Protein AF-0000000079469258 (afdb_homodimer)

Solvent-accessible surface area (backbone atoms only — not comparable to full-atom values): 18568 Å² total; per-residue (Å²): 133,82,74,76,64,80,68,75,64,73,57,51,76,69,53,45,62,54,54,43,52,50,37,38,48,51,36,44,49,40,50,51,54,53,52,55,75,52,48,56,90,91,55,48,66,67,55,50,51,51,48,50,44,31,65,46,71,52,65,55,46,32,65,70,56,46,13,64,73,70,71,45,50,69,69,55,38,51,52,52,49,51,54,36,38,74,73,46,32,30,44,79,38,73,28,79,89,47,70,84,42,50,26,35,32,74,32,72,57,23,50,49,54,52,49,50,37,51,58,74,40,38,68,59,56,50,51,48,56,73,75,42,54,63,64,62,34,55,65,48,36,64,61,43,49,51,51,32,52,53,41,54,43,70,62,42,88,82,54,68,88,65,69,86,107,134,81,74,77,66,80,69,76,65,74,59,52,77,70,53,44,62,54,53,42,51,51,38,39,47,51,34,45,48,40,50,50,54,54,51,54,74,51,47,59,91,91,54,48,67,67,57,51,51,50,50,52,45,32,64,45,72,52,66,54,46,33,66,69,56,46,13,62,73,70,71,45,50,71,69,56,38,49,52,51,48,52,53,35,37,75,73,45,31,30,45,79,39,72,28,79,89,46,70,83,43,50,26,37,34,71,33,73,57,24,52,50,53,53,50,49,36,51,59,74,41,39,68,59,55,50,51,49,55,73,74,42,55,64,63,61,34,54,68,48,37,62,61,42,48,52,52,32,53,53,41,53,44,69,62,41,87,81,56,69,87,65,69,87,108

Secondary structure (DSSP, 8-state):
---------------HHHHHHHHHHHHHHHHHHHHHTTPPTT--HHHHHHHHHHHHH-S-B-HHHHHHHTT--HHHHHHHHHHHHHTTSEEEEE-STTTT-EEEEE-HHHHHHHHHHHHHTHHHHHHHHHHS-HHHHHHHHHHHHHHHHHHHHHHSTT--GGG--/---------------HHHHHHHHHHHHHHHHHHHHHTTPPTT--HHHHHHHHHHHHH-S-B-HHHHHHHTT--HHHHHHHHHHHHHTTSEEEEE-STTTT-EEEEE-HHHHHHHHHHHHHTHHHHHHHHHHS-HHHHHHHHHHHHHHHHHHHHHHSTT--GGG--

Sequence (330 aa):
MSTPTLRNAPAVQAHPFVEVFSEIGAIEHYLRMAVTKHLPPGMTHAHFELLQWFMRHGDGQTPAELARILLMTKGAITNILQKMSQMGWIAVLADTADGRKKRVKITRAGIEVSNGVMRDMKTKTEALRDGFTDEEFRAATPFLKALRVFLSEISEPGAPANAFRMSTPTLRNAPAVQAHPFVEVFSEIGAIEHYLRMAVTKHLPPGMTHAHFELLQWFMRHGDGQTPAELARILLMTKGAITNILQKMSQMGWIAVLADTADGRKKRVKITRAGIEVSNGVMRDMKTKTEALRDGFTDEEFRAATPFLKALRVFLSEISEPGAPANAFR

Nearest PDB structures (foldseek):
  3voe-assembly1_A  TM=7.787E-01  e=7.280E-07  Escherichia coli K-12
  7kua-assembly1_A-2  TM=7.752E-01  e=1.492E-06  Pseudomonas putida
  5e1z-assembly1_B  TM=7.649E-01  e=2.011E-06  Dehalococcoides mccartyi BTF08
  6pcp-assembly2_C  TM=7.697E-01  e=4.645E-06  Bordetella pertussis
  7kfq-assembly1_A  TM=7.514E-01  e=1.362E-05  Variovorax paradoxus

pLDDT: mean 85.42, std 19.31, range [24.81, 98.5]

Structure (mmCIF, N/CA/C/O backbone):
data_AF-0000000079469258-model_v1
#
loop_
_entity.id
_entity.type
_entity.pdbx_description
1 polymer 'MarR family transcriptional regulator'
#
loop_
_atom_site.group_PDB
_atom_site.id
_atom_site.type_symbol
_atom_site.label_atom_id
_atom_site.label_alt_id
_atom_site.label_comp_id
_atom_site.label_asym_id
_atom_site.label_entity_id
_atom_site.label_seq_id
_atom_site.pdbx_PDB_ins_code
_atom_site.Cartn_x
_atom_site.Cartn_y
_atom_site.Cartn_z
_atom_site.occupancy
_atom_site.B_iso_or_equiv
_atom_site.auth_seq_id
_atom_site.auth_comp_id
_atom_site.auth_asym_id
_atom_site.auth_atom_id
_atom_site.pdbx_PDB_model_num
ATOM 1 N N . MET A 1 1 ? -18.75 43.125 14.461 1 31.55 1 MET A N 1
ATOM 2 C CA . MET A 1 1 ? -17.5 42.406 14.648 1 31.55 1 MET A CA 1
ATOM 3 C C . MET A 1 1 ? -17.297 41.344 13.57 1 31.55 1 MET A C 1
ATOM 5 O O . MET A 1 1 ? -18.172 40.531 13.32 1 31.55 1 MET A O 1
ATOM 9 N N . SER A 1 2 ? -16.484 41.562 12.477 1 34.5 2 SER A N 1
ATOM 10 C CA . SER A 1 2 ? -16.188 40.812 11.258 1 34.5 2 SER A CA 1
ATOM 11 C C . SER A 1 2 ? -15.68 39.438 11.578 1 34.5 2 SER A C 1
ATOM 13 O O . SER A 1 2 ? -14.797 39.25 12.422 1 34.5 2 SER A O 1
ATOM 15 N N . THR A 1 3 ? -16.484 38.438 11.555 1 36.25 3 THR A N 1
ATOM 16 C CA . THR A 1 3 ? -16.141 37.031 11.742 1 36.25 3 THR A CA 1
ATOM 17 C C . THR A 1 3 ? -14.875 36.688 10.961 1 36.25 3 THR A C 1
ATOM 19 O O . THR A 1 3 ? -14.82 36.844 9.742 1 36.25 3 THR A O 1
ATOM 22 N N . PRO A 1 4 ? -13.656 36.844 11.602 1 36.78 4 PRO A N 1
ATOM 23 C CA . PRO A 1 4 ? -12.445 36.531 10.836 1 36.78 4 PRO A CA 1
ATOM 24 C C . PRO A 1 4 ? -12.617 35.344 9.914 1 36.78 4 PRO A C 1
ATOM 26 O O . PRO A 1 4 ? -13.234 34.344 10.297 1 36.78 4 PRO A O 1
ATOM 29 N N . THR A 1 5 ? -12.883 35.562 8.719 1 36.66 5 THR A N 1
ATOM 30 C CA . THR A 1 5 ? -12.836 34.594 7.633 1 36.66 5 THR A CA 1
ATOM 31 C C . THR A 1 5 ? -11.695 33.625 7.832 1 36.66 5 THR A C 1
ATOM 33 O O . THR A 1 5 ? -10.547 34.031 8.031 1 36.66 5 THR A O 1
ATOM 36 N N . LEU A 1 6 ? -11.969 32.594 8.586 1 38.53 6 LEU A N 1
ATOM 37 C CA . LEU A 1 6 ? -10.992 31.5 8.609 1 38.53 6 LEU A CA 1
ATOM 38 C C . LEU A 1 6 ? -10.133 31.516 7.355 1 38.53 6 LEU A C 1
ATOM 40 O O . LEU A 1 6 ? -10.617 31.25 6.258 1 38.53 6 LEU A O 1
ATOM 44 N N . ARG A 1 7 ? -9.297 32.531 7.211 1 36.34 7 ARG A N 1
ATOM 45 C CA . ARG A 1 7 ? -8.289 32.688 6.164 1 36.34 7 ARG A CA 1
ATOM 46 C C . ARG A 1 7 ? -7.812 31.328 5.668 1 36.34 7 ARG A C 1
ATOM 48 O O . ARG A 1 7 ? -7.453 30.453 6.469 1 36.34 7 ARG A O 1
ATOM 55 N N . ASN A 1 8 ? -8.211 30.859 4.449 1 38.53 8 ASN A N 1
ATOM 56 C CA . ASN A 1 8 ? -7.781 29.781 3.561 1 38.53 8 ASN A CA 1
ATOM 57 C C . ASN A 1 8 ? -6.281 29.531 3.668 1 38.53 8 ASN A C 1
ATOM 59 O O . ASN A 1 8 ? -5.473 30.375 3.262 1 38.53 8 ASN A O 1
ATOM 63 N N . ALA A 1 9 ? -5.777 29.266 4.836 1 41.41 9 ALA A N 1
ATOM 64 C CA . ALA A 1 9 ? -4.355 28.922 4.809 1 41.41 9 ALA A CA 1
ATOM 65 C C . ALA A 1 9 ? -3.943 28.406 3.432 1 41.41 9 ALA A C 1
ATOM 67 O O . ALA A 1 9 ? -4.66 27.609 2.818 1 41.41 9 ALA A O 1
ATOM 68 N N . PRO A 1 10 ? -3.145 29.078 2.738 1 42.25 10 PRO A N 1
ATOM 69 C CA . PRO A 1 10 ? -2.713 28.625 1.415 1 42.25 10 PRO A CA 1
ATOM 70 C C . PRO A 1 10 ? -2.49 27.109 1.353 1 42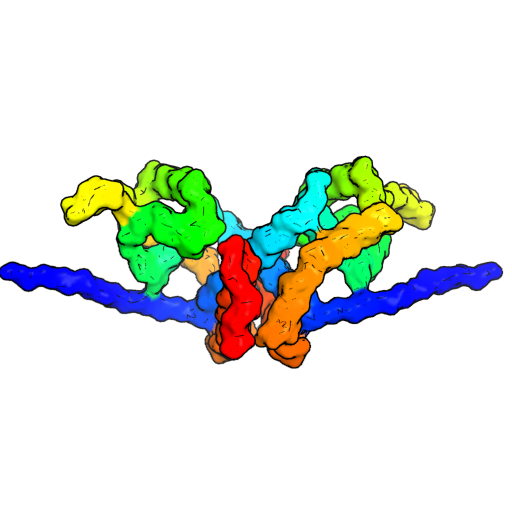.25 10 PRO A C 1
ATOM 72 O O . PRO A 1 10 ? -1.95 26.516 2.293 1 42.25 10 PRO A O 1
ATOM 75 N N . ALA A 1 11 ? -3.402 26.438 0.825 1 45.03 11 ALA A N 1
ATOM 76 C CA . ALA A 1 11 ? -3.219 25.016 0.572 1 45.03 11 ALA A CA 1
ATOM 77 C C . ALA A 1 11 ? -1.761 24.703 0.248 1 45.03 11 ALA A C 1
ATOM 79 O O . ALA A 1 11 ? -1.176 25.297 -0.658 1 45.03 11 ALA A O 1
ATOM 80 N N . VAL A 1 12 ? -0.91 24.641 1.216 1 50.41 12 VAL A N 1
ATOM 81 C CA . VAL A 1 12 ? 0.449 24.188 0.937 1 50.41 12 VAL A CA 1
ATOM 82 C C . VAL A 1 12 ? 0.45 23.281 -0.291 1 50.41 12 VAL A C 1
ATOM 84 O O . VAL A 1 12 ? -0.261 22.281 -0.326 1 50.41 12 VAL A O 1
ATOM 87 N N . GLN A 1 13 ? 0.553 23.922 -1.485 1 57.84 13 GLN A N 1
ATOM 88 C CA . GLN A 1 13 ? 0.639 23.188 -2.738 1 57.84 13 GLN A CA 1
ATOM 89 C C . GLN A 1 13 ? 1.434 21.891 -2.562 1 57.84 13 GLN A C 1
ATOM 91 O O . GLN A 1 13 ? 2.615 21.922 -2.211 1 57.84 13 GLN A O 1
ATOM 96 N N . ALA A 1 14 ? 0.75 20.797 -2.469 1 68.12 14 ALA A N 1
ATOM 97 C CA . ALA A 1 14 ? 1.431 19.516 -2.334 1 68.12 14 ALA A CA 1
ATOM 98 C C . ALA A 1 14 ? 2.371 19.266 -3.51 1 68.12 14 ALA A C 1
ATOM 100 O O . ALA A 1 14 ? 2.055 19.609 -4.648 1 68.12 14 ALA A O 1
ATOM 101 N N . HIS A 1 15 ? 3.561 19.031 -3.279 1 86 15 HIS A N 1
ATOM 102 C CA . HIS A 1 15 ? 4.473 18.562 -4.316 1 86 15 HIS A CA 1
ATOM 103 C C . HIS A 1 15 ? 3.857 17.422 -5.125 1 86 15 HIS A C 1
ATOM 105 O O . HIS A 1 15 ? 3.129 16.594 -4.578 1 86 15 HIS A O 1
ATOM 111 N N . PRO A 1 16 ? 3.986 17.469 -6.387 1 91.94 16 PRO A N 1
ATOM 112 C CA . PRO A 1 16 ? 3.383 16.453 -7.258 1 91.94 16 PRO A CA 1
ATOM 113 C C . PRO A 1 16 ? 3.67 15.031 -6.789 1 91.94 16 PRO A C 1
ATOM 115 O O . PRO A 1 16 ? 2.818 14.148 -6.926 1 91.94 16 PRO A O 1
ATOM 118 N N . PHE A 1 17 ? 4.816 14.82 -6.266 1 93.62 17 PHE A N 1
ATOM 119 C CA . PHE A 1 17 ? 5.129 13.469 -5.832 1 93.62 17 PHE A CA 1
ATOM 120 C C . PHE A 1 17 ? 4.281 13.078 -4.629 1 93.62 17 PHE A C 1
ATOM 122 O O . PHE A 1 17 ? 3.967 11.898 -4.441 1 93.62 17 PHE A O 1
ATOM 129 N N . VAL A 1 18 ? 3.865 14.031 -3.873 1 90.5 18 VAL A N 1
ATOM 130 C CA . VAL A 1 18 ? 3.031 13.758 -2.705 1 90.5 18 VAL A CA 1
ATOM 131 C C . VAL A 1 18 ? 1.65 13.289 -3.156 1 90.5 18 VAL A C 1
ATOM 133 O O . VAL A 1 18 ? 1.086 12.359 -2.578 1 90.5 18 VAL A O 1
ATOM 136 N N . GLU A 1 19 ? 1.164 13.906 -4.145 1 91.81 19 GLU A N 1
ATOM 137 C CA . GLU A 1 19 ? -0.132 13.516 -4.688 1 91.81 19 GLU A CA 1
ATOM 138 C C . GLU A 1 19 ? -0.086 12.094 -5.246 1 91.81 19 GLU A C 1
ATOM 140 O O . GLU A 1 19 ? -0.997 11.297 -5.008 1 91.81 19 GLU A O 1
ATOM 145 N N . VAL A 1 20 ? 0.938 11.781 -5.949 1 96 20 VAL A N 1
ATOM 146 C CA . VAL A 1 20 ? 1.098 10.453 -6.543 1 96 20 VAL A CA 1
ATOM 147 C C . VAL A 1 20 ? 1.199 9.406 -5.438 1 96 20 VAL A C 1
ATOM 149 O O . VAL A 1 20 ? 0.535 8.367 -5.496 1 96 20 VAL A O 1
ATOM 152 N N . PHE A 1 21 ? 1.962 9.711 -4.41 1 94.81 21 PHE A N 1
ATOM 153 C CA . PHE A 1 21 ? 2.117 8.758 -3.318 1 94.81 21 PHE A CA 1
ATOM 154 C C . PHE A 1 21 ? 0.803 8.578 -2.566 1 94.81 21 PHE A C 1
ATOM 156 O O . PHE A 1 21 ? 0.471 7.473 -2.141 1 94.81 21 PHE A O 1
ATOM 163 N N . SER A 1 22 ? 0.056 9.672 -2.465 1 92 22 SER A N 1
ATOM 164 C CA . SER A 1 22 ? -1.248 9.578 -1.816 1 92 22 SER A CA 1
ATOM 165 C C . SER A 1 22 ? -2.203 8.695 -2.615 1 92 22 SER A C 1
ATOM 167 O O . SER A 1 22 ? -2.906 7.863 -2.045 1 92 22 SER A O 1
ATOM 169 N N . GLU A 1 23 ? -2.211 8.875 -3.908 1 95.56 23 GLU A N 1
ATOM 170 C CA . GLU A 1 23 ? -3.055 8.039 -4.758 1 95.56 23 GLU A CA 1
ATOM 171 C C . GLU A 1 23 ? -2.637 6.574 -4.68 1 95.56 23 GLU A C 1
ATOM 173 O O . GLU A 1 23 ? -3.484 5.684 -4.586 1 95.56 23 GLU A O 1
ATOM 178 N N . ILE A 1 24 ? -1.365 6.328 -4.66 1 97.5 24 ILE A N 1
ATOM 179 C CA . ILE A 1 24 ? -0.843 4.965 -4.598 1 97.5 24 ILE A CA 1
ATOM 180 C C . ILE A 1 24 ? -1.257 4.316 -3.279 1 97.5 24 ILE A C 1
ATOM 182 O O . ILE A 1 24 ? -1.691 3.162 -3.26 1 97.5 24 ILE A O 1
ATOM 186 N N . GLY A 1 25 ? -1.146 5.043 -2.258 1 95.75 25 GLY A N 1
ATOM 187 C CA . GLY A 1 25 ? -1.582 4.539 -0.964 1 95.75 25 GLY A CA 1
ATOM 188 C C . GLY A 1 25 ? -3.053 4.164 -0.936 1 95.75 25 GLY A C 1
ATOM 189 O O . GLY A 1 25 ? -3.414 3.094 -0.446 1 95.75 25 GLY A O 1
ATOM 190 N N . ALA A 1 26 ? -3.859 5 -1.464 1 94.25 26 ALA A N 1
ATOM 191 C CA . ALA A 1 26 ? -5.301 4.754 -1.479 1 94.25 26 ALA A CA 1
ATOM 192 C C . ALA A 1 26 ? -5.645 3.572 -2.385 1 94.25 26 ALA A C 1
ATOM 194 O O . ALA A 1 26 ? -6.477 2.734 -2.033 1 94.25 26 ALA A O 1
ATOM 195 N N . ILE A 1 27 ? -5.023 3.514 -3.52 1 97 27 ILE A N 1
ATOM 196 C CA . ILE A 1 27 ? -5.258 2.416 -4.453 1 97 27 ILE A CA 1
ATOM 197 C C . ILE A 1 27 ? -4.887 1.09 -3.793 1 97 27 ILE A C 1
ATOM 199 O O . ILE A 1 27 ? -5.645 0.122 -3.859 1 97 27 ILE A O 1
ATOM 203 N N . GLU A 1 28 ? -3.736 1.086 -3.193 1 95.69 28 GLU A N 1
ATOM 204 C CA . GLU A 1 28 ? -3.291 -0.133 -2.525 1 95.69 28 GLU A CA 1
ATOM 205 C C . GLU A 1 28 ? -4.27 -0.551 -1.431 1 95.69 28 GLU A C 1
ATOM 207 O O . GLU A 1 28 ? -4.59 -1.734 -1.296 1 95.69 28 GLU A O 1
ATOM 212 N N . HIS A 1 29 ? -4.797 0.383 -0.747 1 93.06 29 HIS A N 1
ATOM 213 C CA . HIS A 1 29 ? -5.777 0.111 0.297 1 93.06 29 HIS A CA 1
ATOM 214 C C . HIS A 1 29 ? -7.027 -0.544 -0.281 1 93.06 29 HIS A C 1
ATOM 216 O O . HIS A 1 29 ? -7.449 -1.605 0.185 1 93.06 29 HIS A O 1
ATOM 222 N N . TYR A 1 30 ? -7.59 0.033 -1.286 1 93.5 30 TYR A N 1
ATOM 223 C CA . TYR A 1 30 ? -8.828 -0.474 -1.869 1 93.5 30 TYR A CA 1
ATOM 224 C C . TYR A 1 30 ? -8.602 -1.835 -2.518 1 93.5 30 TYR A C 1
ATOM 226 O O . TYR A 1 30 ? -9.469 -2.715 -2.439 1 93.5 30 TYR A O 1
ATOM 234 N N . LEU A 1 31 ? -7.449 -1.99 -3.131 1 93.5 31 LEU A N 1
ATOM 235 C CA . LEU A 1 31 ? -7.105 -3.273 -3.732 1 93.5 31 LEU A CA 1
ATOM 236 C C . LEU A 1 31 ? -7.02 -4.367 -2.674 1 93.5 31 LEU A C 1
ATOM 238 O O . LEU A 1 31 ? -7.602 -5.441 -2.836 1 93.5 31 LEU A O 1
ATOM 242 N N . ARG A 1 32 ? -6.336 -4.113 -1.649 1 91.94 32 ARG A N 1
ATOM 243 C CA . ARG A 1 32 ? -6.188 -5.07 -0.561 1 91.94 32 ARG A CA 1
ATOM 244 C C . ARG A 1 32 ? -7.539 -5.422 0.051 1 91.94 32 ARG A C 1
ATOM 246 O O . ARG A 1 32 ? -7.828 -6.594 0.305 1 91.94 32 ARG A O 1
ATOM 253 N N . MET A 1 33 ? -8.344 -4.406 0.234 1 90.62 33 MET A N 1
ATOM 254 C CA . MET A 1 33 ? -9.68 -4.629 0.79 1 90.62 33 MET A CA 1
ATOM 255 C C . MET A 1 33 ? -10.516 -5.504 -0.136 1 90.62 33 MET A C 1
ATOM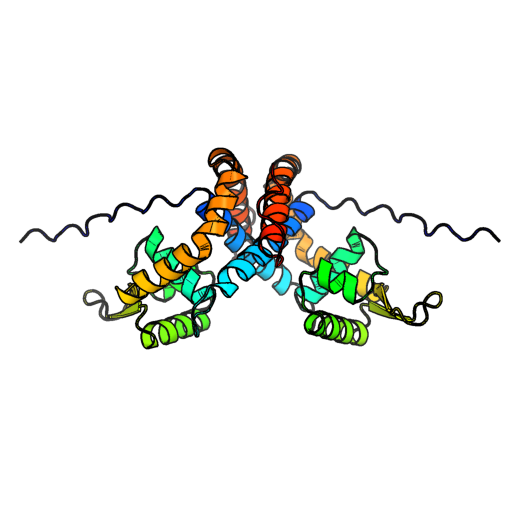 257 O O . MET A 1 33 ? -11.203 -6.418 0.322 1 90.62 33 MET A O 1
ATOM 261 N N . ALA A 1 34 ? -10.453 -5.195 -1.394 1 90.62 34 ALA A N 1
ATOM 262 C CA . ALA A 1 34 ? -11.227 -5.957 -2.373 1 90.62 34 ALA A CA 1
ATOM 263 C C . ALA A 1 34 ? -10.789 -7.418 -2.4 1 90.62 34 ALA A C 1
ATOM 265 O O . ALA A 1 34 ? -11.633 -8.32 -2.428 1 90.62 34 ALA A O 1
ATOM 266 N N . VAL A 1 35 ? -9.5 -7.676 -2.344 1 92.94 35 VAL A N 1
ATOM 267 C CA . VAL A 1 35 ? -8.969 -9.031 -2.41 1 92.94 35 VAL A CA 1
ATOM 268 C C . VAL A 1 35 ? -9.312 -9.781 -1.126 1 92.94 35 VAL A C 1
ATOM 270 O O . VAL A 1 35 ? -9.758 -10.93 -1.17 1 92.94 35 VAL A O 1
ATOM 273 N N . THR A 1 36 ? -9.141 -9.188 -0.021 1 93.25 36 THR A N 1
ATOM 274 C CA . THR A 1 36 ? -9.32 -9.82 1.281 1 93.25 36 THR A CA 1
ATOM 275 C C . THR A 1 36 ? -10.742 -10.344 1.441 1 93.25 36 THR A C 1
ATOM 277 O O . THR A 1 36 ? -10.953 -11.406 2.029 1 93.25 36 THR A O 1
ATOM 280 N N . LYS A 1 37 ? -11.695 -9.648 0.854 1 91.81 37 LYS A N 1
ATOM 281 C CA . LYS A 1 37 ? -13.102 -10.023 0.959 1 91.81 37 LYS A CA 1
ATOM 282 C C . LYS A 1 37 ? -13.375 -11.344 0.253 1 91.81 37 LYS A C 1
ATOM 284 O O . LYS A 1 37 ? -14.398 -11.992 0.5 1 91.81 37 LYS A O 1
ATOM 289 N N . HIS A 1 38 ? -12.461 -11.773 -0.575 1 94.62 38 HIS A N 1
ATOM 290 C CA . HIS A 1 38 ? -12.719 -12.961 -1.381 1 94.62 38 HIS A CA 1
ATOM 291 C C . HIS A 1 38 ? -11.773 -14.094 -0.998 1 94.62 38 HIS A C 1
ATOM 293 O O . HIS A 1 38 ? -11.805 -15.164 -1.617 1 94.62 38 HIS A O 1
ATOM 299 N N . LEU A 1 39 ? -10.961 -13.875 0.004 1 96.56 39 LEU A N 1
ATOM 300 C CA . LEU A 1 39 ? -10.031 -14.914 0.434 1 96.56 39 LEU A CA 1
ATOM 301 C C . LEU A 1 39 ? -10.75 -15.977 1.256 1 96.56 39 LEU A C 1
ATOM 303 O O . LEU A 1 39 ? -11.625 -15.656 2.068 1 96.56 39 LEU A O 1
ATOM 307 N N . PRO A 1 40 ? -10.484 -17.203 1.024 1 95.94 40 PRO A N 1
ATOM 308 C CA . PRO A 1 40 ? -11.07 -18.25 1.876 1 95.94 40 PRO A CA 1
ATOM 309 C C . PRO A 1 40 ? -10.578 -18.172 3.32 1 95.94 40 PRO A C 1
ATOM 311 O O . PRO A 1 40 ? -9.562 -17.531 3.598 1 95.94 40 PRO A O 1
ATOM 314 N N . PRO A 1 41 ? -11.305 -18.812 4.195 1 94 41 PRO A N 1
ATOM 315 C CA . PRO A 1 41 ? -10.898 -18.797 5.602 1 94 41 PRO A CA 1
ATOM 316 C C . PRO A 1 41 ? -9.461 -19.266 5.809 1 94 41 PRO A C 1
ATOM 318 O O . PRO A 1 41 ? -9.047 -20.266 5.215 1 94 41 PRO A O 1
ATOM 321 N N . GLY A 1 42 ? -8.766 -18.469 6.555 1 94.19 42 GLY A N 1
ATOM 322 C CA . GLY A 1 42 ? -7.41 -18.844 6.914 1 94.19 42 GLY A CA 1
ATOM 323 C C . GLY A 1 42 ? -6.363 -18.297 5.965 1 94.19 42 GLY A C 1
ATOM 324 O O . GLY A 1 42 ? -5.172 -18.281 6.285 1 94.19 42 GLY A O 1
ATOM 325 N N . MET A 1 43 ? -6.773 -17.891 4.824 1 97.38 43 MET A N 1
ATOM 326 C CA . MET A 1 43 ? -5.824 -17.328 3.863 1 97.38 43 MET A CA 1
ATOM 327 C C . MET A 1 43 ? -5.66 -15.828 4.07 1 97.38 43 MET A C 1
ATOM 329 O O . MET A 1 43 ? -6.648 -15.102 4.191 1 97.38 43 MET A O 1
ATOM 333 N N . THR A 1 44 ? -4.426 -15.398 4.137 1 95.06 44 THR A N 1
ATOM 334 C CA . THR A 1 44 ? -4.133 -13.977 4.234 1 95.06 44 THR A CA 1
ATOM 335 C C . THR A 1 44 ? -3.787 -13.398 2.863 1 95.06 44 THR A C 1
ATOM 337 O O . THR A 1 44 ? -3.613 -14.141 1.897 1 95.06 44 THR A O 1
ATOM 340 N N . HIS A 1 45 ? -3.734 -12.078 2.857 1 93.75 45 HIS A N 1
ATOM 341 C CA . HIS A 1 45 ? -3.346 -11.398 1.628 1 93.75 45 HIS A CA 1
ATOM 342 C C . HIS A 1 45 ? -1.952 -11.82 1.179 1 93.75 45 HIS A C 1
ATOM 344 O O . HIS A 1 45 ? -1.718 -12.031 -0.014 1 93.75 45 HIS A O 1
ATOM 350 N N . ALA A 1 46 ? -1.047 -12.016 2.113 1 93.69 46 ALA A N 1
ATOM 351 C CA . ALA A 1 46 ? 0.322 -12.414 1.794 1 93.69 46 ALA A CA 1
ATOM 352 C C . ALA A 1 46 ? 0.359 -13.812 1.192 1 93.69 46 ALA A C 1
ATOM 354 O O . ALA A 1 46 ? 1.145 -14.086 0.282 1 93.69 46 ALA A O 1
ATOM 355 N N . HIS A 1 47 ? -0.464 -14.68 1.737 1 96.62 47 HIS A N 1
ATOM 356 C CA . HIS A 1 47 ? -0.571 -16.016 1.165 1 96.62 47 HIS A CA 1
ATOM 357 C C . HIS A 1 47 ? -0.973 -15.953 -0.305 1 96.62 47 HIS A C 1
ATOM 359 O O . HIS A 1 47 ? -0.336 -16.578 -1.153 1 96.62 47 HIS A O 1
ATOM 365 N N . PHE A 1 48 ? -2.016 -15.203 -0.52 1 96.38 48 PHE A N 1
ATOM 366 C CA . PHE A 1 48 ? -2.537 -15.062 -1.875 1 96.38 48 PHE A CA 1
ATOM 367 C C . PHE A 1 48 ? -1.494 -14.438 -2.795 1 96.38 48 PHE A C 1
ATOM 369 O O . PHE A 1 48 ? -1.313 -14.883 -3.93 1 96.38 48 PHE A O 1
ATOM 376 N N . GLU A 1 49 ? -0.798 -13.43 -2.336 1 93.88 49 GLU A N 1
ATOM 377 C CA . GLU A 1 49 ? 0.236 -12.766 -3.119 1 93.88 49 GLU A CA 1
ATOM 378 C C . GLU A 1 49 ? 1.339 -13.734 -3.523 1 93.88 49 GLU A C 1
ATOM 380 O O . GLU A 1 49 ? 1.838 -13.688 -4.648 1 93.88 49 GLU A O 1
ATOM 385 N N . LEU A 1 50 ? 1.731 -14.531 -2.646 1 96 50 LEU A N 1
ATOM 386 C CA . LEU A 1 50 ? 2.775 -15.5 -2.957 1 96 50 LEU A CA 1
ATOM 387 C C . LEU A 1 50 ? 2.305 -16.484 -4.02 1 96 50 LEU A C 1
ATOM 389 O O . LEU A 1 50 ? 3.039 -16.797 -4.965 1 96 50 LEU A O 1
ATOM 393 N N . LEU A 1 51 ? 1.112 -17.016 -3.873 1 96.69 51 LEU A N 1
ATOM 394 C CA . LEU A 1 51 ? 0.564 -17.922 -4.867 1 96.69 51 LEU A CA 1
ATOM 395 C C . LEU A 1 51 ? 0.485 -17.266 -6.234 1 96.69 51 LEU A C 1
ATOM 397 O O . LEU A 1 51 ? 0.843 -17.859 -7.25 1 96.69 51 LEU A O 1
ATOM 401 N N . GLN A 1 52 ? 0.052 -16.031 -6.188 1 93.56 52 GLN A N 1
ATOM 402 C CA . GLN A 1 52 ? -0.04 -15.297 -7.445 1 93.56 52 GLN A CA 1
ATOM 403 C C . GLN A 1 52 ? 1.338 -15.102 -8.07 1 93.56 52 GLN A C 1
ATOM 405 O O . GLN A 1 52 ? 1.481 -15.148 -9.297 1 93.56 52 GLN A O 1
ATOM 410 N N . TRP A 1 53 ? 2.266 -14.852 -7.258 1 93.12 53 TRP A N 1
ATOM 411 C CA . TRP A 1 53 ? 3.629 -14.711 -7.758 1 93.12 53 TRP A CA 1
ATOM 412 C C . TRP A 1 53 ? 4.102 -15.992 -8.43 1 93.12 53 TRP A C 1
ATOM 414 O O . TRP A 1 53 ? 4.648 -15.961 -9.539 1 93.12 53 TRP A O 1
ATOM 424 N N . PHE A 1 54 ? 3.852 -17.109 -7.852 1 95.56 54 PHE A N 1
ATOM 425 C CA . PHE A 1 54 ? 4.219 -18.391 -8.438 1 95.56 54 PHE A CA 1
ATOM 426 C C . PHE A 1 54 ? 3.52 -18.594 -9.773 1 95.56 54 PHE A C 1
ATOM 428 O O . PHE A 1 54 ? 4.129 -19.078 -10.734 1 95.56 54 PHE A O 1
ATOM 435 N N . MET A 1 55 ? 2.299 -18.234 -9.789 1 92.44 55 MET A N 1
ATOM 436 C CA . MET A 1 55 ? 1.502 -18.406 -11 1 92.44 55 MET A CA 1
ATOM 437 C C . MET A 1 55 ? 2.057 -17.578 -12.148 1 92.44 55 MET A C 1
ATOM 439 O O . MET A 1 55 ? 2 -18 -13.305 1 92.44 55 MET A O 1
ATOM 443 N N . ARG A 1 56 ? 2.619 -16.516 -11.82 1 88.88 56 ARG A N 1
ATOM 444 C CA . ARG A 1 56 ? 3.078 -15.586 -12.836 1 88.88 56 ARG A CA 1
ATOM 445 C C . ARG A 1 56 ? 4.531 -15.852 -13.211 1 88.88 56 ARG A C 1
ATOM 447 O O . ARG A 1 56 ? 4.922 -15.695 -14.367 1 88.88 56 ARG A O 1
ATOM 454 N N . HIS A 1 57 ? 5.352 -16.219 -12.234 1 91.25 57 HIS A N 1
ATOM 455 C CA . HIS A 1 57 ? 6.793 -16.203 -12.461 1 91.25 57 HIS A CA 1
ATOM 456 C C . HIS A 1 57 ? 7.383 -17.609 -12.32 1 91.25 57 HIS A C 1
ATOM 458 O O . HIS A 1 57 ? 8.578 -17.812 -12.562 1 91.25 57 HIS A O 1
ATOM 464 N N . GLY A 1 58 ? 6.586 -18.484 -11.969 1 93.62 58 GLY A N 1
ATOM 465 C CA . GLY A 1 58 ? 7.098 -19.812 -11.68 1 93.62 58 GLY A CA 1
ATOM 466 C C . GLY A 1 58 ? 7.535 -19.984 -10.242 1 93.62 58 GLY A C 1
ATOM 467 O O . GLY A 1 58 ? 7.691 -19 -9.516 1 93.62 58 GLY A O 1
ATOM 468 N N . ASP A 1 59 ? 7.648 -21.281 -9.82 1 95.38 59 ASP A N 1
ATOM 469 C CA . ASP A 1 59 ? 7.984 -21.625 -8.438 1 95.38 59 ASP A CA 1
ATOM 470 C C . ASP A 1 59 ? 9.406 -22.156 -8.336 1 95.38 59 ASP A C 1
ATOM 472 O O . ASP A 1 59 ? 10.211 -22 -9.258 1 95.38 59 ASP A O 1
ATOM 476 N N . GLY A 1 60 ? 9.781 -22.547 -7.133 1 94.5 60 GLY A N 1
ATOM 477 C CA . GLY A 1 60 ? 11.07 -23.172 -6.945 1 94.5 60 GLY A CA 1
ATOM 478 C C . GLY A 1 60 ? 12.094 -22.266 -6.277 1 94.5 60 GLY A C 1
ATOM 479 O O . GLY A 1 60 ? 13.266 -22.625 -6.176 1 94.5 60 GLY A O 1
ATOM 480 N N . GLN A 1 61 ? 11.727 -21.188 -5.824 1 95.06 61 GLN A N 1
ATOM 481 C CA . GLN A 1 61 ? 12.617 -20.266 -5.121 1 95.06 61 GLN A CA 1
ATOM 482 C C . GLN A 1 61 ? 12.875 -20.734 -3.691 1 95.06 61 GLN A C 1
ATOM 484 O O . GLN A 1 61 ? 12.07 -21.469 -3.119 1 95.06 61 GLN A O 1
ATOM 489 N N . THR A 1 62 ? 13.992 -20.328 -3.215 1 94.5 62 THR A N 1
ATOM 490 C CA . THR A 1 62 ? 14.289 -20.578 -1.808 1 94.5 62 THR A CA 1
ATOM 491 C C . THR A 1 62 ? 13.516 -19.609 -0.916 1 94.5 62 THR A C 1
ATOM 493 O O . THR A 1 62 ? 13.062 -18.562 -1.375 1 94.5 62 THR A O 1
ATOM 496 N N . PRO A 1 63 ? 13.344 -20.031 0.368 1 94.88 63 PRO A N 1
ATOM 497 C CA . PRO A 1 63 ? 12.711 -19.094 1.299 1 94.88 63 PRO A CA 1
ATOM 498 C C . PRO A 1 63 ? 13.406 -17.734 1.334 1 94.88 63 PRO A C 1
ATOM 500 O O . PRO A 1 63 ? 12.742 -16.703 1.389 1 94.88 63 PRO A O 1
ATOM 503 N N . ALA A 1 64 ? 14.688 -17.719 1.205 1 93.56 64 ALA A N 1
ATOM 504 C CA . ALA A 1 64 ? 15.445 -16.469 1.214 1 93.56 64 ALA A CA 1
ATOM 505 C C . ALA A 1 64 ? 15.133 -15.625 -0.016 1 93.56 64 ALA A C 1
ATOM 507 O O . ALA A 1 64 ? 14.969 -14.406 0.087 1 93.56 64 ALA A O 1
ATOM 508 N N . GLU A 1 65 ? 15.055 -16.203 -1.146 1 94.44 65 GLU A N 1
ATOM 509 C CA . GLU A 1 65 ? 14.695 -15.508 -2.375 1 94.44 65 GLU A CA 1
ATOM 510 C C . GLU A 1 65 ? 13.273 -14.953 -2.301 1 94.44 65 GLU A C 1
ATOM 512 O O . GLU A 1 65 ? 13.016 -13.82 -2.715 1 94.44 65 GLU A O 1
ATOM 517 N N . LEU A 1 66 ? 12.398 -15.727 -1.735 1 95.62 66 LEU A N 1
ATOM 518 C CA . LEU A 1 66 ? 11.008 -15.305 -1.617 1 95.62 66 LEU A CA 1
ATOM 519 C C . LEU A 1 66 ? 10.867 -14.133 -0.649 1 95.62 66 LEU A C 1
ATOM 521 O O . LEU A 1 66 ? 10.047 -13.242 -0.862 1 95.62 66 LEU A O 1
ATOM 525 N N . ALA A 1 67 ? 11.633 -14.172 0.389 1 94.44 67 ALA A N 1
ATOM 526 C CA . ALA A 1 67 ? 11.633 -13.055 1.334 1 94.44 67 ALA A CA 1
ATOM 527 C C . ALA A 1 67 ? 12 -11.742 0.639 1 94.44 67 ALA A C 1
ATOM 529 O O . ALA A 1 67 ? 11.359 -10.719 0.86 1 94.44 67 ALA A O 1
ATOM 530 N N . ARG A 1 68 ? 12.977 -11.789 -0.28 1 90.75 68 ARG A N 1
ATOM 531 C CA . ARG A 1 68 ? 13.406 -10.617 -1.039 1 90.75 68 ARG A CA 1
ATOM 532 C C . ARG A 1 68 ? 12.328 -10.18 -2.021 1 90.75 68 ARG A C 1
ATOM 534 O O . ARG A 1 68 ? 12.023 -8.992 -2.131 1 90.75 68 ARG A O 1
ATOM 541 N N . ILE A 1 69 ? 11.688 -11.141 -2.615 1 88.56 69 ILE A N 1
ATOM 542 C CA . ILE A 1 69 ? 10.688 -10.883 -3.643 1 88.56 69 ILE A CA 1
ATOM 543 C C . ILE A 1 69 ? 9.445 -10.258 -3.008 1 88.56 69 ILE A C 1
ATOM 545 O O . ILE A 1 69 ? 8.875 -9.305 -3.551 1 88.56 69 ILE A O 1
ATOM 549 N N . LEU A 1 70 ? 9.039 -10.734 -1.882 1 90.19 70 LEU A N 1
ATOM 550 C CA . LEU A 1 70 ? 7.812 -10.281 -1.235 1 90.19 70 LEU A CA 1
ATOM 551 C C . LEU A 1 70 ? 8.102 -9.141 -0.269 1 90.19 70 LEU A C 1
ATOM 553 O O . LEU A 1 70 ? 7.191 -8.656 0.41 1 90.19 70 LEU A O 1
ATOM 557 N N . LEU A 1 71 ? 9.359 -8.75 -0.184 1 87.94 71 LEU A N 1
ATOM 558 C CA . LEU A 1 71 ? 9.789 -7.645 0.669 1 87.94 71 LEU A CA 1
ATOM 559 C C . LEU A 1 71 ? 9.422 -7.914 2.127 1 87.94 71 LEU A C 1
ATOM 561 O O . LEU A 1 71 ? 8.828 -7.059 2.789 1 87.94 71 LEU A O 1
ATOM 565 N N . MET A 1 72 ? 9.812 -9.109 2.553 1 92.44 72 MET A N 1
ATOM 566 C CA . MET A 1 72 ? 9.516 -9.547 3.912 1 92.44 72 MET A CA 1
ATOM 567 C C . MET A 1 72 ? 10.789 -9.977 4.637 1 92.44 72 MET A C 1
ATOM 569 O O . MET A 1 72 ? 11.805 -10.266 4.004 1 92.44 72 MET A O 1
ATOM 573 N N . THR A 1 73 ? 10.711 -9.992 5.953 1 91.25 73 THR A N 1
ATOM 574 C CA . THR A 1 73 ? 11.805 -10.5 6.766 1 91.25 73 THR A CA 1
ATOM 575 C C . THR A 1 73 ? 11.867 -12.023 6.695 1 91.25 73 THR A C 1
ATOM 577 O O . THR A 1 73 ? 10.898 -12.672 6.301 1 91.25 73 THR A O 1
ATOM 580 N N . LYS A 1 74 ? 13.008 -12.562 7.121 1 92.5 74 LYS A N 1
ATOM 581 C CA . LYS A 1 74 ? 13.195 -14.008 7.16 1 92.5 74 LYS A CA 1
ATOM 582 C C . LYS A 1 74 ? 12.156 -14.672 8.062 1 92.5 74 LYS A C 1
ATOM 584 O O . LYS A 1 74 ? 11.609 -15.719 7.723 1 92.5 74 LYS A O 1
ATOM 589 N N . GLY A 1 75 ? 11.922 -14.055 9.18 1 94.5 75 GLY A N 1
ATOM 590 C CA . GLY A 1 75 ? 10.938 -14.594 10.102 1 94.5 75 GLY A CA 1
ATOM 591 C C . GLY A 1 75 ? 9.531 -14.602 9.531 1 94.5 75 GLY A C 1
ATOM 592 O O . GLY A 1 75 ? 8.797 -15.578 9.695 1 94.5 75 GLY A O 1
ATOM 593 N N . ALA A 1 76 ? 9.148 -13.523 8.844 1 94.19 76 ALA A N 1
ATOM 594 C CA . ALA A 1 76 ? 7.812 -13.398 8.266 1 94.19 76 ALA A CA 1
ATOM 595 C C . ALA A 1 76 ? 7.594 -14.43 7.16 1 94.19 76 ALA A C 1
ATOM 597 O O . ALA A 1 76 ? 6.535 -15.062 7.09 1 94.19 76 ALA A O 1
ATOM 598 N N . ILE A 1 77 ? 8.586 -14.609 6.344 1 95.62 77 ILE A N 1
ATOM 599 C CA . ILE A 1 77 ? 8.453 -15.555 5.242 1 95.62 77 ILE A CA 1
ATOM 600 C C . ILE A 1 77 ? 8.375 -16.984 5.793 1 95.62 77 ILE A C 1
ATOM 602 O O . ILE A 1 77 ? 7.613 -17.812 5.285 1 95.62 77 ILE A O 1
ATOM 606 N N . THR A 1 78 ? 9.156 -17.25 6.762 1 95.5 78 THR A N 1
ATOM 607 C CA . THR A 1 78 ? 9.117 -18.562 7.391 1 95.5 78 THR A CA 1
ATOM 608 C C . THR A 1 78 ? 7.715 -18.875 7.914 1 95.5 78 THR A C 1
ATOM 610 O O . THR A 1 78 ? 7.176 -19.953 7.664 1 95.5 78 THR A O 1
ATOM 613 N N . ASN A 1 79 ? 7.152 -17.906 8.594 1 96.62 79 ASN A N 1
ATOM 614 C CA . ASN A 1 79 ? 5.805 -18.078 9.117 1 96.62 79 ASN A CA 1
ATOM 615 C C . ASN A 1 79 ? 4.785 -18.281 8.008 1 96.62 79 ASN A C 1
ATOM 617 O O . ASN A 1 79 ? 3.918 -19.156 8.109 1 96.62 79 ASN A O 1
ATOM 621 N N . ILE A 1 80 ? 4.855 -17.516 6.977 1 96.56 80 ILE A N 1
ATOM 622 C CA . ILE A 1 80 ? 3.957 -17.594 5.832 1 96.56 80 ILE A CA 1
ATOM 623 C C . ILE A 1 80 ? 4.078 -18.969 5.172 1 96.56 80 ILE A C 1
ATOM 625 O O . ILE A 1 80 ? 3.07 -19.609 4.875 1 96.56 80 ILE A O 1
ATOM 629 N N . LEU A 1 81 ? 5.32 -19.406 5.039 1 97.31 81 LEU A N 1
ATOM 630 C CA . LEU A 1 81 ? 5.562 -20.672 4.367 1 97.31 81 LEU A CA 1
ATOM 631 C C . LEU A 1 81 ? 5.086 -21.844 5.223 1 97.31 81 LEU A C 1
ATOM 633 O O . LEU A 1 81 ? 4.539 -22.812 4.703 1 97.31 81 LEU A O 1
ATOM 637 N N . GLN A 1 82 ? 5.324 -21.766 6.469 1 97.25 82 GLN A N 1
ATOM 638 C CA . GLN A 1 82 ? 4.859 -22.797 7.383 1 97.25 82 GLN A CA 1
ATOM 639 C C . GLN A 1 82 ? 3.342 -22.938 7.332 1 97.25 82 GLN A C 1
ATOM 641 O O . GLN A 1 82 ? 2.816 -24.047 7.199 1 97.25 82 GLN A O 1
ATOM 646 N N . LYS A 1 83 ? 2.664 -21.859 7.375 1 97.81 83 LYS A N 1
ATOM 647 C CA . LYS A 1 83 ? 1.204 -21.875 7.344 1 97.81 83 LYS A CA 1
ATOM 648 C C . LYS A 1 83 ? 0.687 -22.375 6 1 97.81 83 LYS A C 1
ATOM 650 O O . LYS A 1 83 ? -0.234 -23.203 5.953 1 97.81 83 LYS A O 1
ATOM 655 N N . MET A 1 84 ? 1.28 -21.938 4.969 1 98.25 84 MET A N 1
ATOM 656 C CA . MET A 1 84 ? 0.842 -22.344 3.635 1 98.25 84 MET A CA 1
ATOM 657 C C . MET A 1 84 ? 1.098 -23.828 3.406 1 98.25 84 MET A C 1
ATOM 659 O O . MET A 1 84 ? 0.312 -24.5 2.736 1 98.25 84 MET A O 1
ATOM 663 N N . SER A 1 85 ? 2.232 -24.266 3.928 1 97.81 85 SER A N 1
ATOM 664 C CA . SER A 1 85 ? 2.533 -25.703 3.834 1 97.81 85 SER A CA 1
ATOM 665 C C . SER A 1 85 ? 1.521 -26.531 4.617 1 97.81 85 SER A C 1
ATOM 667 O O . SER A 1 85 ? 1.04 -27.547 4.125 1 97.81 85 SER A O 1
ATOM 669 N N . GLN A 1 86 ? 1.194 -26.109 5.766 1 97.56 86 GLN A N 1
ATOM 670 C CA . GLN A 1 86 ? 0.206 -26.781 6.602 1 97.56 86 GLN A CA 1
ATOM 671 C C . GLN A 1 86 ? -1.156 -26.828 5.914 1 97.56 86 GLN A C 1
ATOM 673 O O . GLN A 1 86 ? -1.886 -27.812 6.035 1 97.56 86 GLN A O 1
ATOM 678 N N . MET A 1 87 ? -1.502 -25.844 5.121 1 97.31 87 MET A N 1
ATOM 679 C CA . MET A 1 87 ? -2.785 -25.75 4.43 1 97.31 87 MET A CA 1
ATOM 680 C C . MET A 1 87 ? -2.75 -26.516 3.109 1 97.31 87 MET A C 1
ATOM 682 O O . MET A 1 87 ? -3.77 -26.625 2.428 1 97.31 87 MET A O 1
ATOM 686 N N . GLY A 1 88 ? -1.514 -26.953 2.734 1 97.88 88 GLY A N 1
ATOM 687 C CA . GLY A 1 88 ? -1.35 -27.766 1.541 1 97.88 88 GLY A CA 1
ATOM 688 C C . GLY A 1 88 ? -1.235 -26.953 0.269 1 97.88 88 GLY A C 1
ATOM 689 O O . GLY A 1 88 ? -1.354 -27.484 -0.834 1 97.88 88 GLY A O 1
ATOM 690 N N . TRP A 1 89 ? -1.031 -25.594 0.369 1 98.5 89 TRP A N 1
ATOM 691 C CA . TRP A 1 89 ? -1.008 -24.719 -0.798 1 98.5 89 TRP A CA 1
ATOM 692 C C . TRP A 1 89 ? 0.371 -24.719 -1.45 1 98.5 89 TRP A C 1
ATOM 694 O O . TRP A 1 89 ? 0.513 -24.344 -2.615 1 98.5 89 TRP A O 1
ATOM 704 N N . ILE A 1 90 ? 1.384 -25.062 -0.639 1 98.31 90 ILE A N 1
ATOM 705 C CA . ILE A 1 90 ? 2.748 -25.156 -1.146 1 98.31 90 ILE A CA 1
ATOM 706 C C . ILE A 1 90 ? 3.443 -26.375 -0.547 1 98.31 90 ILE A C 1
ATOM 708 O O . ILE A 1 90 ? 2.949 -26.969 0.413 1 98.31 90 ILE A O 1
ATOM 712 N N . ALA A 1 91 ? 4.543 -26.781 -1.169 1 97.56 91 ALA A N 1
ATOM 713 C CA . ALA A 1 91 ? 5.461 -27.797 -0.643 1 97.56 91 ALA A CA 1
ATOM 714 C C . ALA A 1 91 ? 6.879 -27.234 -0.538 1 97.56 91 ALA A C 1
ATOM 716 O O . ALA A 1 91 ? 7.336 -26.516 -1.424 1 97.56 91 ALA A O 1
ATOM 717 N N . VAL A 1 92 ? 7.48 -27.547 0.566 1 93.94 92 VAL A N 1
ATOM 718 C CA . VAL A 1 92 ? 8.883 -27.188 0.752 1 93.94 92 VAL A CA 1
ATOM 719 C C . VAL A 1 92 ? 9.758 -28.422 0.591 1 93.94 92 VAL A C 1
ATOM 721 O O . VAL A 1 92 ? 9.648 -29.375 1.369 1 93.94 92 VAL A O 1
ATOM 724 N N . LEU A 1 93 ? 10.555 -28.375 -0.407 1 90.25 93 LEU A N 1
ATOM 725 C CA . LEU A 1 93 ? 11.32 -29.562 -0.752 1 90.25 93 LEU A CA 1
ATOM 726 C C . LEU A 1 93 ? 12.812 -29.344 -0.538 1 90.25 93 LEU A C 1
ATOM 728 O O . LEU A 1 93 ? 13.32 -28.234 -0.778 1 90.25 93 LEU A O 1
ATOM 732 N N . ALA A 1 94 ? 13.5 -30.375 0.098 1 82.19 94 ALA A N 1
ATOM 733 C CA . ALA A 1 94 ? 14.953 -30.312 0.241 1 82.19 94 ALA A CA 1
ATOM 734 C C . ALA A 1 94 ? 15.633 -30.359 -1.121 1 82.19 94 ALA A C 1
ATOM 736 O O . ALA A 1 94 ? 15.164 -31.031 -2.041 1 82.19 94 ALA A O 1
ATOM 737 N N . ASP A 1 95 ? 16.484 -29.375 -1.416 1 66.62 95 ASP A N 1
ATOM 738 C CA . ASP A 1 95 ? 17.219 -29.359 -2.68 1 66.62 95 ASP A CA 1
ATOM 739 C C . ASP A 1 95 ? 18.219 -30.516 -2.748 1 66.62 95 ASP A C 1
ATOM 741 O O . ASP A 1 95 ? 19.094 -30.641 -1.886 1 66.62 95 ASP A O 1
ATOM 745 N N . THR A 1 96 ? 17.922 -31.5 -3.488 1 61.22 96 THR A N 1
ATOM 746 C CA . THR A 1 96 ? 18.781 -32.688 -3.641 1 61.22 96 THR A CA 1
ATOM 747 C C . THR A 1 96 ? 20.203 -32.25 -4.047 1 61.22 96 THR A C 1
ATOM 749 O O . THR A 1 96 ? 21.172 -32.938 -3.701 1 61.22 96 THR A O 1
ATOM 752 N N . ALA A 1 97 ? 20.266 -31.359 -4.941 1 59.5 97 ALA A N 1
ATOM 753 C CA . ALA A 1 97 ? 21.562 -30.969 -5.473 1 59.5 97 ALA A CA 1
ATOM 754 C C . ALA A 1 97 ? 22.375 -30.203 -4.434 1 59.5 97 ALA A C 1
ATOM 756 O O . ALA A 1 97 ? 23.609 -30.281 -4.414 1 59.5 97 ALA A O 1
ATOM 757 N N . ASP A 1 98 ? 21.703 -29.344 -3.762 1 59.06 98 ASP A N 1
ATOM 758 C CA . ASP A 1 98 ? 22.344 -28.656 -2.645 1 59.06 98 ASP A CA 1
ATOM 759 C C . ASP A 1 98 ? 21.609 -28.953 -1.333 1 59.06 98 ASP A C 1
ATOM 761 O O . ASP A 1 98 ? 20.656 -28.266 -0.972 1 59.06 98 ASP A O 1
ATOM 765 N N . GLY A 1 99 ? 21.844 -30.172 -0.88 1 57.66 99 GLY A N 1
ATOM 766 C CA . GLY A 1 99 ? 21.203 -30.734 0.302 1 57.66 99 GLY A CA 1
ATOM 767 C C . GLY A 1 99 ? 20.797 -29.672 1.313 1 57.66 99 GLY A C 1
ATOM 768 O O . GLY A 1 99 ? 19.859 -29.875 2.084 1 57.66 99 GLY A O 1
ATOM 769 N N . ARG A 1 100 ? 21.438 -28.547 1.217 1 64.56 100 ARG A N 1
ATOM 770 C CA . ARG A 1 100 ? 21.25 -27.562 2.275 1 64.56 100 ARG A CA 1
ATOM 771 C C . ARG A 1 100 ? 20.203 -26.531 1.881 1 64.56 100 ARG A C 1
ATOM 773 O O . ARG A 1 100 ? 19.672 -25.812 2.738 1 64.56 100 ARG A O 1
ATOM 780 N N . LYS A 1 101 ? 19.75 -26.5 0.553 1 79.81 101 LYS A N 1
ATOM 781 C CA . LYS A 1 101 ? 18.797 -25.438 0.229 1 79.81 101 LYS A CA 1
ATOM 782 C C . LYS A 1 101 ? 17.391 -25.984 0.091 1 79.81 101 LYS A C 1
ATOM 784 O O . LYS A 1 101 ? 17.188 -27.078 -0.448 1 79.81 101 LYS A O 1
ATOM 789 N N . LYS A 1 102 ? 16.438 -25.375 0.732 1 91.12 102 LYS A N 1
ATOM 790 C CA . LYS A 1 102 ? 15.023 -25.688 0.595 1 91.12 102 LYS A CA 1
ATOM 791 C C . LYS A 1 102 ? 14.383 -24.844 -0.511 1 91.12 102 LYS A C 1
ATOM 793 O O . LYS A 1 102 ? 14.711 -23.672 -0.683 1 91.12 102 LYS A O 1
ATOM 798 N N . ARG A 1 103 ? 13.641 -25.531 -1.343 1 94.88 103 ARG A N 1
ATOM 799 C CA . ARG A 1 103 ? 12.914 -24.828 -2.398 1 94.88 103 ARG A CA 1
ATOM 800 C C . ARG A 1 103 ? 11.406 -24.938 -2.186 1 94.88 103 ARG A C 1
ATOM 802 O O . ARG A 1 103 ? 10.906 -25.984 -1.756 1 94.88 103 ARG A O 1
ATOM 809 N N . VAL A 1 104 ? 10.719 -23.891 -2.607 1 97.31 104 VAL A N 1
ATOM 810 C CA . VAL A 1 104 ? 9.281 -23.812 -2.381 1 97.31 104 VAL A CA 1
ATOM 811 C C . VAL A 1 104 ? 8.531 -23.984 -3.703 1 97.31 104 VAL A C 1
ATOM 813 O O . VAL A 1 104 ? 8.828 -23.297 -4.684 1 97.31 104 VAL A O 1
ATOM 816 N N . LYS A 1 105 ? 7.602 -24.891 -3.691 1 97.56 105 LYS A N 1
ATOM 817 C CA . LYS A 1 105 ? 6.816 -25.156 -4.891 1 97.56 105 LYS A CA 1
ATOM 818 C C . LYS A 1 105 ? 5.32 -25.047 -4.605 1 97.56 105 LYS A C 1
ATOM 820 O O . LYS A 1 105 ? 4.852 -25.453 -3.547 1 97.56 105 LYS A O 1
ATOM 825 N N . ILE A 1 106 ? 4.617 -24.453 -5.574 1 98.06 106 ILE A N 1
ATOM 826 C CA . ILE A 1 106 ? 3.162 -24.391 -5.469 1 98.06 106 ILE A CA 1
ATOM 827 C C . ILE A 1 106 ? 2.57 -25.781 -5.738 1 98.06 106 ILE A C 1
ATOM 829 O O . ILE A 1 106 ? 3.061 -26.516 -6.602 1 98.06 106 ILE A O 1
ATOM 833 N N . THR A 1 107 ? 1.535 -26.188 -5.012 1 98.38 107 THR A N 1
ATOM 834 C CA . THR A 1 107 ? 0.854 -27.469 -5.211 1 98.38 107 THR A CA 1
ATOM 835 C C . THR A 1 107 ? -0.38 -27.281 -6.09 1 98.38 107 THR A C 1
ATOM 837 O O . THR A 1 107 ? -0.737 -26.156 -6.449 1 98.38 107 THR A O 1
ATOM 840 N N . ARG A 1 108 ? -0.991 -28.422 -6.453 1 98 108 ARG A N 1
ATOM 841 C CA . ARG A 1 108 ? -2.262 -28.375 -7.172 1 98 108 ARG A CA 1
ATOM 842 C C . ARG A 1 108 ? -3.326 -27.656 -6.352 1 98 108 ARG A C 1
ATOM 844 O O . ARG A 1 108 ? -4.109 -26.875 -6.895 1 98 108 ARG A O 1
ATOM 851 N N . ALA A 1 109 ? -3.328 -27.906 -5.082 1 98.12 109 ALA A N 1
ATOM 852 C CA . ALA A 1 109 ? -4.27 -27.25 -4.188 1 98.12 109 ALA A CA 1
ATOM 853 C C . ALA A 1 109 ? -4.02 -25.734 -4.156 1 98.12 109 ALA A C 1
ATOM 855 O O . ALA A 1 109 ? -4.965 -24.953 -4.102 1 98.12 109 ALA A O 1
ATOM 856 N N . GLY A 1 110 ? -2.727 -25.344 -4.148 1 98.19 110 GLY A N 1
ATOM 857 C CA . GLY A 1 110 ? -2.369 -23.938 -4.203 1 98.19 110 GLY A CA 1
ATOM 858 C C . GLY A 1 110 ? -2.854 -23.25 -5.465 1 98.19 110 GLY A C 1
ATOM 859 O O . GLY A 1 110 ? -3.361 -22.125 -5.41 1 98.19 110 GLY A O 1
ATOM 860 N N . ILE A 1 111 ? -2.744 -23.922 -6.543 1 97.38 111 ILE A N 1
ATOM 861 C CA . ILE A 1 111 ? -3.211 -23.406 -7.824 1 97.38 111 ILE A CA 1
ATOM 862 C C . ILE A 1 111 ? -4.73 -23.25 -7.801 1 97.38 111 ILE A C 1
ATOM 864 O O . ILE A 1 111 ? -5.266 -22.219 -8.203 1 97.38 111 ILE A O 1
ATOM 868 N N . GLU A 1 112 ? -5.398 -24.266 -7.297 1 97.56 112 GLU A N 1
ATOM 869 C CA . GLU A 1 112 ? -6.859 -24.281 -7.277 1 97.56 112 GLU A CA 1
ATOM 870 C C . GLU A 1 112 ? -7.418 -23.172 -6.406 1 97.56 112 GLU A C 1
ATOM 872 O O . GLU A 1 112 ? -8.359 -22.484 -6.801 1 97.56 112 GLU A O 1
ATOM 877 N N . VAL A 1 113 ? -6.848 -23 -5.266 1 97.5 113 VAL A N 1
ATOM 878 C CA . VAL A 1 113 ? -7.367 -21.969 -4.363 1 97.5 113 VAL A CA 1
ATOM 879 C C . VAL A 1 113 ? -7.098 -20.578 -4.945 1 97.5 113 VAL A C 1
ATOM 881 O O . VAL A 1 113 ? -7.934 -19.688 -4.84 1 97.5 113 VAL A O 1
ATOM 884 N N . SER A 1 114 ? -5.945 -20.375 -5.496 1 95.94 114 SER A N 1
ATOM 885 C CA . SER A 1 114 ? -5.625 -19.109 -6.137 1 95.94 114 SER A CA 1
ATOM 886 C C . SER A 1 114 ? -6.598 -18.797 -7.27 1 95.94 114 SER A C 1
ATOM 888 O O . SER A 1 114 ? -7.141 -17.688 -7.344 1 95.94 114 SER A O 1
ATOM 890 N N . ASN A 1 115 ? -6.848 -19.75 -8.102 1 95.31 115 ASN A N 1
ATOM 891 C CA . ASN A 1 115 ? -7.801 -19.594 -9.195 1 95.31 115 ASN A CA 1
ATOM 892 C C . ASN A 1 115 ? -9.211 -19.344 -8.68 1 95.31 115 ASN A C 1
ATOM 894 O O . ASN A 1 115 ? -9.977 -18.594 -9.297 1 95.31 115 ASN A O 1
ATOM 898 N N . GLY A 1 116 ? -9.539 -20.016 -7.613 1 96.19 116 GLY A N 1
ATOM 899 C CA . GLY A 1 116 ? -10.836 -19.797 -6.992 1 96.19 116 GLY A CA 1
ATOM 900 C C . GLY A 1 116 ? -11.055 -18.359 -6.562 1 96.19 116 GLY A C 1
ATOM 901 O O . GLY A 1 116 ? -12.109 -17.781 -6.82 1 96.19 116 GLY A O 1
ATOM 902 N N . VAL A 1 117 ? -10.07 -17.766 -5.988 1 95.5 117 VAL A N 1
ATOM 903 C CA . VAL A 1 117 ? -10.148 -16.375 -5.562 1 95.5 117 VAL A CA 1
ATOM 904 C C . VAL A 1 117 ? -10.312 -15.477 -6.781 1 95.5 117 VAL A C 1
ATOM 906 O O . VAL A 1 117 ? -11.148 -14.57 -6.785 1 95.5 117 VAL A O 1
ATOM 909 N N . MET A 1 118 ? -9.555 -15.727 -7.797 1 92.81 118 MET A N 1
ATOM 910 C CA . MET A 1 118 ? -9.617 -14.922 -9.016 1 92.81 118 MET A CA 1
ATOM 911 C C . MET A 1 118 ? -10.984 -15.055 -9.68 1 92.81 118 MET A C 1
ATOM 913 O O . MET A 1 118 ? -11.516 -14.078 -10.211 1 92.81 118 MET A O 1
ATOM 917 N N . ARG A 1 119 ? -11.523 -16.203 -9.664 1 94.44 119 ARG A N 1
ATOM 918 C CA . ARG A 1 119 ? -12.852 -16.438 -10.219 1 94.44 119 ARG A CA 1
ATOM 919 C C . ARG A 1 119 ? -13.906 -15.664 -9.438 1 94.44 119 ARG A C 1
ATOM 921 O O . ARG A 1 119 ? -14.82 -15.078 -10.023 1 94.44 119 ARG A O 1
ATOM 928 N N . ASP A 1 120 ? -13.758 -15.695 -8.164 1 93.81 120 ASP A N 1
ATOM 929 C CA . ASP A 1 120 ? -14.695 -14.969 -7.312 1 93.81 120 ASP A CA 1
ATOM 930 C C . ASP A 1 120 ? -14.633 -13.469 -7.57 1 93.81 120 ASP A C 1
ATOM 932 O O . ASP A 1 120 ? -15.617 -12.75 -7.363 1 93.81 120 ASP A O 1
ATOM 936 N N . MET A 1 121 ? -13.523 -13.047 -8.055 1 92.06 121 MET A N 1
ATOM 937 C CA . MET A 1 121 ? -13.328 -11.617 -8.273 1 92.06 121 MET A CA 1
ATOM 938 C C . MET A 1 121 ? -13.531 -11.266 -9.742 1 92.06 121 MET A C 1
ATOM 940 O O . MET A 1 121 ? -13.219 -10.148 -10.172 1 92.06 121 MET A O 1
ATOM 944 N N . LYS A 1 122 ? -14.023 -12.109 -10.516 1 91.56 122 LYS A N 1
ATOM 945 C CA . LYS A 1 122 ? -14.133 -11.953 -11.961 1 91.56 122 LYS A CA 1
ATOM 946 C C . LYS A 1 122 ? -14.961 -10.727 -12.32 1 91.56 122 LYS A C 1
ATOM 948 O O . LYS A 1 122 ? -14.594 -9.969 -13.219 1 91.56 122 LYS A O 1
ATOM 953 N N . THR A 1 123 ? -16.047 -10.508 -11.664 1 90.12 123 THR A N 1
ATOM 954 C CA . THR A 1 123 ? -16.906 -9.375 -11.953 1 90.12 123 THR A CA 1
ATOM 955 C C . THR A 1 123 ? -16.172 -8.055 -11.75 1 90.12 123 THR A C 1
ATOM 957 O O . THR A 1 123 ? -16.328 -7.113 -12.523 1 90.12 123 THR A O 1
ATOM 960 N N . LYS A 1 124 ? -15.367 -8.008 -10.719 1 90.31 124 LYS A N 1
ATOM 961 C CA . LYS A 1 124 ? -14.586 -6.805 -10.453 1 90.31 124 LYS A CA 1
ATOM 962 C C . LYS A 1 124 ? -13.516 -6.594 -11.516 1 90.31 124 LYS A C 1
ATOM 964 O O . LYS A 1 124 ? -13.289 -5.469 -11.969 1 90.31 124 LYS A O 1
ATOM 969 N N . THR A 1 125 ? -12.883 -7.676 -11.906 1 89.94 125 THR A N 1
ATOM 970 C CA . THR A 1 125 ? -11.844 -7.574 -12.93 1 89.94 125 THR A CA 1
ATOM 971 C C . THR A 1 125 ? -12.453 -7.219 -14.281 1 89.94 125 THR A C 1
ATOM 973 O O . THR A 1 125 ? -11.859 -6.469 -15.062 1 89.94 125 THR A O 1
ATOM 976 N N . GLU A 1 126 ? -13.617 -7.715 -14.547 1 90.94 126 GLU A N 1
ATOM 977 C CA . GLU A 1 126 ? -14.328 -7.363 -15.773 1 90.94 126 GLU A CA 1
ATOM 978 C C . GLU A 1 126 ? -14.742 -5.895 -15.773 1 90.94 126 GLU A C 1
ATOM 980 O O . GLU A 1 126 ? -14.617 -5.211 -16.797 1 90.94 126 GLU A O 1
ATOM 985 N N . ALA A 1 127 ? -15.203 -5.434 -14.648 1 91.44 127 ALA A N 1
ATOM 986 C CA . ALA A 1 127 ? -15.547 -4.02 -14.523 1 91.44 127 ALA A CA 1
ATOM 987 C C . ALA A 1 127 ? -14.328 -3.137 -14.758 1 91.44 127 ALA A C 1
ATOM 989 O O . ALA A 1 127 ? -14.422 -2.084 -15.391 1 91.44 127 ALA A O 1
ATOM 990 N N . LEU A 1 128 ? -13.219 -3.572 -14.25 1 91.69 128 LEU A N 1
ATOM 991 C CA . LEU A 1 128 ? -11.961 -2.863 -14.453 1 91.69 128 LEU A CA 1
ATOM 992 C C . LEU A 1 128 ? -11.633 -2.764 -15.938 1 91.69 128 LEU A C 1
ATOM 994 O O . LEU A 1 128 ? -11.258 -1.692 -16.422 1 91.69 128 LEU A O 1
ATOM 998 N N . ARG A 1 129 ? -11.805 -3.814 -16.609 1 88.94 129 ARG A N 1
ATOM 999 C CA . ARG A 1 129 ? -11.477 -3.885 -18.031 1 88.94 129 ARG A CA 1
ATOM 1000 C C . ARG A 1 129 ? -12.461 -3.07 -18.859 1 88.94 129 ARG A C 1
ATOM 1002 O O . ARG A 1 129 ? -12.141 -2.656 -19.984 1 88.94 129 ARG A O 1
ATOM 1009 N N . ASP A 1 130 ? -13.633 -2.844 -18.359 1 90.38 130 ASP A N 1
ATOM 1010 C CA . ASP A 1 130 ? -14.625 -2.008 -19.016 1 90.38 130 ASP A CA 1
ATOM 1011 C C . ASP A 1 130 ? -14.289 -0.526 -18.859 1 90.38 130 ASP A C 1
ATOM 1013 O O . ASP A 1 130 ? -14.617 0.285 -19.734 1 90.38 130 ASP A O 1
ATOM 1017 N N . GLY A 1 131 ? -13.641 -0.219 -17.797 1 91.38 131 GLY A N 1
ATOM 1018 C CA . GLY A 1 131 ? -13.383 1.176 -17.469 1 91.38 131 GLY A CA 1
ATOM 1019 C C . GLY A 1 131 ? -12.016 1.652 -17.906 1 91.38 131 GLY A C 1
ATOM 1020 O O . GLY A 1 131 ? -11.773 2.857 -18.016 1 91.38 131 GLY A O 1
ATOM 1021 N N . PHE A 1 132 ? -11.094 0.658 -18.109 1 95.69 132 PHE A N 1
ATOM 1022 C CA . PHE A 1 132 ? -9.734 0.993 -18.5 1 95.69 132 PHE A CA 1
ATOM 1023 C C . PHE A 1 132 ? -9.266 0.106 -19.641 1 95.69 132 PHE A C 1
ATOM 1025 O O . PHE A 1 132 ? -9.578 -1.085 -19.688 1 95.69 132 PHE A O 1
ATOM 1032 N N . THR A 1 133 ? -8.492 0.643 -20.531 1 95.19 133 THR A N 1
ATOM 1033 C CA . THR A 1 133 ? -7.895 -0.143 -21.609 1 95.19 133 THR A CA 1
ATOM 1034 C C . THR A 1 133 ? -6.539 -0.703 -21.188 1 95.19 133 THR A C 1
ATOM 1036 O O . THR A 1 133 ? -5.887 -0.155 -20.297 1 95.19 133 THR A O 1
ATOM 1039 N N . ASP A 1 134 ? -6.133 -1.765 -21.812 1 94.38 134 ASP A N 1
ATOM 1040 C CA . ASP A 1 134 ? -4.801 -2.311 -21.594 1 94.38 134 ASP A CA 1
ATOM 1041 C C . ASP A 1 134 ? -3.723 -1.263 -21.859 1 94.38 134 ASP A C 1
ATOM 1043 O O . ASP A 1 134 ? -2.697 -1.229 -21.172 1 94.38 134 ASP A O 1
ATOM 1047 N N . GLU A 1 135 ? -4.004 -0.417 -22.797 1 95.81 135 GLU A N 1
ATOM 1048 C CA . GLU A 1 135 ? -3.043 0.613 -23.172 1 95.81 135 GLU A CA 1
ATOM 1049 C C . GLU A 1 135 ? -2.838 1.621 -22.047 1 95.81 135 GLU A C 1
ATOM 1051 O O . GLU A 1 135 ? -1.72 2.092 -21.828 1 95.81 135 GLU A O 1
ATOM 1056 N N . GLU A 1 136 ? -3.875 1.966 -21.359 1 96.5 136 GLU A N 1
ATOM 1057 C CA . GLU A 1 136 ? -3.764 2.883 -20.219 1 96.5 136 GLU A CA 1
ATOM 1058 C C . GLU A 1 136 ? -2.879 2.301 -19.125 1 96.5 136 GLU A C 1
ATOM 1060 O O . GLU A 1 136 ? -2.031 3.002 -18.562 1 96.5 136 GLU A O 1
ATOM 1065 N N . PHE A 1 137 ? -3.027 1.056 -18.922 1 96.56 137 PHE A N 1
ATOM 1066 C CA . PHE A 1 137 ? -2.203 0.389 -17.922 1 96.56 137 PHE A CA 1
ATOM 1067 C C . PHE A 1 137 ? -0.755 0.298 -18.375 1 96.56 137 PHE A C 1
ATOM 1069 O O . PHE A 1 137 ? 0.167 0.587 -17.609 1 96.56 137 PHE A O 1
ATOM 1076 N N . ARG A 1 138 ? -0.574 -0.074 -19.578 1 96.38 138 ARG A N 1
ATOM 1077 C CA . ARG A 1 138 ? 0.772 -0.199 -20.125 1 96.38 138 ARG A CA 1
ATOM 1078 C C . ARG A 1 138 ? 1.498 1.143 -20.109 1 96.38 138 ARG A C 1
ATOM 1080 O O . ARG A 1 138 ? 2.705 1.198 -19.859 1 96.38 138 ARG A O 1
ATOM 1087 N N . ALA A 1 139 ? 0.749 2.197 -20.297 1 96.62 139 ALA A N 1
ATOM 1088 C CA . ALA A 1 139 ? 1.331 3.535 -20.344 1 96.62 139 ALA A CA 1
ATOM 1089 C C . ALA A 1 139 ? 1.834 3.963 -18.969 1 96.62 139 ALA A C 1
ATOM 1091 O O . ALA A 1 139 ? 2.789 4.734 -18.875 1 96.62 139 ALA A O 1
ATOM 1092 N N . ALA A 1 140 ? 1.255 3.445 -17.953 1 97.5 140 ALA A N 1
ATOM 1093 C CA . ALA A 1 140 ? 1.615 3.844 -16.594 1 97.5 140 ALA A CA 1
ATOM 1094 C C . ALA A 1 140 ? 2.777 3.006 -16.062 1 97.5 140 ALA A C 1
ATOM 1096 O O . ALA A 1 140 ? 3.443 3.393 -15.102 1 97.5 140 ALA A O 1
ATOM 1097 N N . THR A 1 141 ? 3.027 1.887 -16.656 1 97.06 141 THR A N 1
ATOM 1098 C CA . THR A 1 141 ? 3.908 0.856 -16.109 1 97.06 141 THR A CA 1
ATOM 1099 C C . THR A 1 141 ? 5.352 1.353 -16.062 1 97.06 141 THR A C 1
ATOM 1101 O O . THR A 1 141 ? 6.027 1.201 -15.047 1 97.06 141 THR A O 1
ATOM 1104 N N . PRO A 1 142 ? 5.859 2.059 -17.141 1 97.31 142 PRO A N 1
ATOM 1105 C CA . PRO A 1 142 ? 7.266 2.465 -17.094 1 97.31 142 PRO A CA 1
ATOM 1106 C C . PRO A 1 142 ? 7.559 3.434 -15.945 1 97.31 142 PRO A C 1
ATOM 1108 O O . PRO A 1 142 ? 8.578 3.295 -15.266 1 97.31 142 PRO A O 1
ATOM 1111 N N . PHE A 1 143 ? 6.715 4.363 -15.766 1 98 143 PHE A N 1
ATOM 1112 C CA . PHE A 1 143 ? 6.895 5.332 -14.695 1 98 143 PHE A CA 1
ATOM 1113 C C . PHE A 1 143 ? 6.855 4.645 -13.336 1 98 143 PHE A C 1
ATOM 1115 O O . PHE A 1 143 ? 7.719 4.887 -12.484 1 98 143 PHE A O 1
ATOM 1122 N N . LEU A 1 144 ? 5.895 3.748 -13.102 1 98.12 144 LEU A N 1
ATOM 1123 C CA . LEU A 1 144 ? 5.734 3.049 -11.836 1 98.12 144 LEU A CA 1
ATOM 1124 C C . LEU A 1 144 ? 6.926 2.133 -11.562 1 98.12 144 LEU A C 1
ATOM 1126 O O . LEU A 1 144 ? 7.398 2.039 -10.43 1 98.12 144 LEU A O 1
ATOM 1130 N N . LYS A 1 145 ? 7.375 1.509 -12.609 1 97.44 145 LYS A N 1
ATOM 1131 C CA . LYS A 1 145 ? 8.547 0.65 -12.477 1 97.44 145 LYS A CA 1
ATOM 1132 C C . LYS A 1 145 ? 9.781 1.46 -12.078 1 97.44 145 LYS A C 1
ATOM 1134 O O . LYS A 1 145 ? 10.539 1.052 -11.195 1 97.44 145 LYS A O 1
ATOM 1139 N N . ALA A 1 146 ? 9.984 2.586 -12.711 1 97.19 146 ALA A N 1
ATOM 1140 C CA . ALA A 1 146 ? 11.109 3.453 -12.375 1 97.19 146 ALA A CA 1
ATOM 1141 C C . ALA A 1 146 ? 11.031 3.922 -10.922 1 97.19 146 ALA A C 1
ATOM 1143 O O . ALA A 1 146 ? 12.039 3.953 -10.219 1 97.19 146 ALA A O 1
ATOM 1144 N N . LEU A 1 147 ? 9.852 4.293 -10.508 1 96.94 147 LEU A N 1
ATOM 1145 C CA . LEU A 1 147 ? 9.641 4.75 -9.141 1 96.94 147 LEU A CA 1
ATOM 1146 C C . LEU A 1 147 ? 9.953 3.639 -8.141 1 96.94 147 LEU A C 1
ATOM 1148 O O . LEU A 1 147 ? 10.609 3.877 -7.129 1 96.94 147 LEU A O 1
ATOM 1152 N N . ARG A 1 148 ? 9.453 2.451 -8.422 1 96.25 148 ARG A N 1
ATOM 1153 C CA . ARG A 1 148 ? 9.711 1.3 -7.559 1 96.25 148 ARG A CA 1
ATOM 1154 C C . ARG A 1 148 ? 11.211 1.04 -7.426 1 96.25 148 ARG A C 1
ATOM 1156 O O . ARG A 1 148 ? 11.719 0.834 -6.32 1 96.25 148 ARG A O 1
ATOM 1163 N N . VAL A 1 149 ? 11.898 1.048 -8.531 1 94.75 149 VAL A N 1
ATOM 1164 C CA . VAL A 1 149 ? 13.336 0.8 -8.539 1 94.75 149 VAL A CA 1
ATOM 1165 C C . VAL A 1 149 ? 14.047 1.873 -7.719 1 94.75 149 VAL A C 1
ATOM 1167 O O . VAL A 1 149 ? 14.906 1.561 -6.891 1 94.75 149 VAL A O 1
ATOM 1170 N N . PHE A 1 150 ? 13.734 3.115 -7.926 1 94.44 150 PHE A N 1
ATOM 1171 C CA . PHE A 1 150 ? 14.32 4.223 -7.18 1 94.44 150 PHE A CA 1
ATOM 1172 C C . PHE A 1 150 ? 14.141 4.02 -5.68 1 94.44 150 PHE A C 1
ATOM 1174 O O . PHE A 1 150 ? 15.102 4.117 -4.914 1 94.44 150 PHE A O 1
ATOM 1181 N N . LEU A 1 151 ? 12.891 3.713 -5.254 1 93.81 151 LEU A N 1
ATOM 1182 C CA . LEU A 1 151 ? 12.578 3.584 -3.836 1 93.81 151 LEU A CA 1
ATOM 1183 C C . LEU A 1 151 ? 13.297 2.379 -3.232 1 93.81 151 LEU A C 1
ATOM 1185 O O . LEU A 1 151 ? 13.734 2.428 -2.082 1 93.81 151 LEU A O 1
ATOM 1189 N N . SER A 1 152 ? 13.359 1.291 -3.969 1 91.5 152 SER A N 1
ATOM 1190 C CA . SER A 1 152 ? 14.062 0.105 -3.49 1 91.5 152 SER A CA 1
ATOM 1191 C C . SER A 1 152 ? 15.539 0.4 -3.238 1 91.5 152 SER A C 1
ATOM 1193 O O . SER A 1 152 ? 16.125 -0.13 -2.297 1 91.5 152 SER A O 1
ATOM 1195 N N . GLU A 1 153 ? 16.125 1.251 -3.996 1 88.19 153 GLU A N 1
ATOM 1196 C CA . GLU A 1 153 ? 17.547 1.569 -3.904 1 88.19 153 GLU A CA 1
ATOM 1197 C C . GLU A 1 153 ? 17.828 2.516 -2.74 1 88.19 153 GLU A C 1
ATOM 1199 O O . GLU A 1 153 ? 18.859 2.402 -2.074 1 88.19 153 GLU A O 1
ATOM 1204 N N . ILE A 1 154 ? 16.938 3.395 -2.523 1 81.19 154 ILE A N 1
ATOM 1205 C CA . ILE A 1 154 ? 17.203 4.367 -1.468 1 81.19 154 ILE A CA 1
ATOM 1206 C C . ILE A 1 154 ? 16.922 3.742 -0.106 1 81.19 154 ILE A C 1
ATOM 1208 O O . ILE A 1 154 ? 17.359 4.254 0.926 1 81.19 154 ILE A O 1
ATOM 1212 N N . SER A 1 155 ? 16.047 2.73 -0.088 1 76.94 155 SER A N 1
ATOM 1213 C CA . SER A 1 155 ? 15.695 2.053 1.158 1 76.94 155 SER A CA 1
ATOM 1214 C C . SER A 1 155 ? 16.812 1.104 1.594 1 76.94 155 SER A C 1
ATOM 1216 O O . SER A 1 155 ? 16.875 0.707 2.76 1 76.94 155 SER A O 1
ATOM 1218 N N . GLU A 1 156 ? 17.594 0.544 0.664 1 67 156 GLU A N 1
ATOM 1219 C CA . GLU A 1 156 ? 18.688 -0.357 0.988 1 67 156 GLU A CA 1
ATOM 1220 C C . GLU A 1 156 ? 19.828 0.388 1.687 1 67 156 GLU A C 1
ATOM 1222 O O . GLU A 1 156 ? 20.172 1.502 1.294 1 67 156 GLU A O 1
ATOM 1227 N N . PRO A 1 157 ? 20.141 -0.052 2.863 1 55.47 157 PRO A N 1
ATOM 1228 C CA . PRO A 1 157 ? 21.312 0.498 3.539 1 55.47 157 PRO A CA 1
ATOM 1229 C C . PRO A 1 157 ? 22.562 0.47 2.662 1 55.47 157 PRO A C 1
ATOM 1231 O O . PRO A 1 157 ? 22.828 -0.528 1.987 1 55.47 157 PRO A O 1
ATOM 1234 N N . GLY A 1 158 ? 23.281 1.671 2.186 1 52.06 158 GLY A N 1
ATOM 1235 C CA . GLY A 1 158 ? 24.578 1.702 1.515 1 52.06 158 GLY A CA 1
ATOM 1236 C C . GLY A 1 158 ? 24.469 2.047 0.041 1 52.06 158 GLY A C 1
ATOM 1237 O O . GLY A 1 158 ? 25.469 2.039 -0.676 1 52.06 158 GLY A O 1
ATOM 1238 N N . ALA A 1 159 ? 23.438 1.879 -0.553 1 48.91 159 ALA A N 1
ATOM 1239 C CA . ALA A 1 159 ? 23.469 2.178 -1.982 1 48.91 159 ALA A CA 1
ATOM 1240 C C . ALA A 1 159 ? 23.75 3.656 -2.227 1 48.91 159 ALA A C 1
ATOM 1242 O O . ALA A 1 159 ? 23.125 4.527 -1.628 1 48.91 159 ALA A O 1
ATOM 1243 N N . PRO A 1 160 ? 24.906 4 -2.734 1 43.59 160 PRO A N 1
ATOM 1244 C CA . PRO A 1 160 ? 25.188 5.406 -3.018 1 43.59 160 PRO A CA 1
ATOM 1245 C C . PRO A 1 160 ? 24.094 6.074 -3.859 1 43.59 160 PRO A C 1
ATOM 1247 O O . PRO A 1 160 ? 23.453 5.414 -4.668 1 43.59 160 PRO A O 1
ATOM 1250 N N . ALA A 1 161 ? 23.438 7.238 -3.426 1 40.62 161 ALA A N 1
ATOM 1251 C CA . ALA A 1 161 ? 22.547 8.117 -4.191 1 40.62 161 ALA A CA 1
ATOM 1252 C C . ALA A 1 161 ? 23.047 8.281 -5.621 1 40.62 161 ALA A C 1
ATOM 1254 O O . ALA A 1 161 ? 22.391 8.906 -6.453 1 40.62 161 ALA A O 1
ATOM 1255 N N . ASN A 1 162 ? 24.203 8.047 -5.938 1 37.94 162 ASN A N 1
ATOM 1256 C CA . ASN A 1 162 ? 24.906 8.422 -7.164 1 37.94 162 ASN A CA 1
ATOM 1257 C C . ASN A 1 162 ? 24.391 7.633 -8.359 1 37.94 162 ASN A C 1
ATOM 1259 O O . ASN A 1 162 ? 24.953 7.703 -9.453 1 37.94 162 ASN A O 1
ATOM 1263 N N . ALA A 1 163 ? 23.734 6.559 -8.125 1 35.88 163 ALA A N 1
ATOM 1264 C CA . ALA A 1 163 ? 23.688 5.68 -9.289 1 35.88 163 ALA A CA 1
ATOM 1265 C C . ALA A 1 163 ? 22.828 6.273 -10.398 1 35.88 163 ALA A C 1
ATOM 1267 O O . ALA A 1 163 ? 22.625 5.648 -11.445 1 35.88 163 ALA A O 1
ATOM 1268 N N . PHE A 1 164 ? 21.812 7.062 -10.242 1 29.2 164 PHE A N 1
ATOM 1269 C CA . PHE A 1 164 ? 21.078 7.578 -11.391 1 29.2 164 PHE A CA 1
ATOM 1270 C C . PHE A 1 164 ? 21.938 8.578 -12.164 1 29.2 164 PHE A C 1
ATOM 1272 O O . PHE A 1 164 ? 21.781 9.789 -12 1 29.2 164 PHE A O 1
ATOM 1279 N N . ARG A 1 165 ? 23.156 8.625 -12.039 1 24.81 165 ARG A N 1
ATOM 1280 C CA . ARG A 1 165 ? 23.906 9.375 -13.039 1 24.81 165 ARG A CA 1
ATOM 1281 C C . ARG A 1 165 ? 23.828 8.695 -14.406 1 24.81 165 ARG A C 1
ATOM 1283 O O . ARG A 1 165 ? 23.922 7.469 -14.5 1 24.81 165 ARG A O 1
ATOM 1290 N N . MET B 1 1 ? 19.438 -40.219 -21.641 1 31.48 1 MET B N 1
ATOM 1291 C CA . MET B 1 1 ? 18.109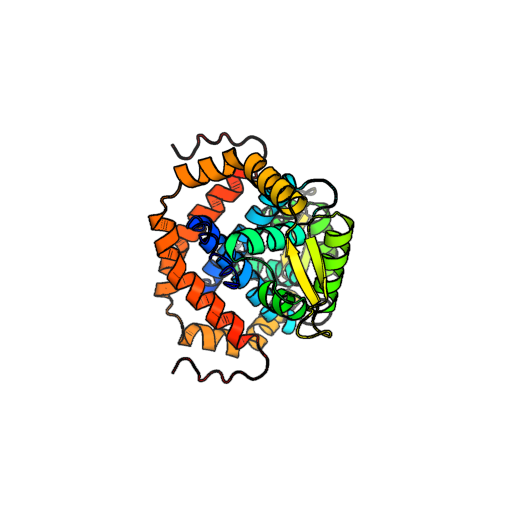 -39.875 -21.109 1 31.48 1 MET B CA 1
ATOM 1292 C C . MET B 1 1 ? 17.953 -38.344 -21.016 1 31.48 1 MET B C 1
ATOM 1294 O O . MET B 1 1 ? 18.797 -37.688 -20.438 1 31.48 1 MET B O 1
ATOM 1298 N N . SER B 1 2 ? 17.297 -37.625 -21.969 1 34.59 2 SER B N 1
ATOM 1299 C CA . SER B 1 2 ? 17.094 -36.188 -22.219 1 34.59 2 SER B CA 1
ATOM 1300 C C . SER B 1 2 ? 16.453 -35.5 -21.016 1 34.59 2 SER B C 1
ATOM 1302 O O . SER B 1 2 ? 15.461 -36 -20.469 1 34.59 2 SER B O 1
ATOM 1304 N N . THR B 1 3 ? 17.188 -34.906 -20.156 1 36.34 3 THR B N 1
ATOM 1305 C CA . THR B 1 3 ? 16.734 -34.125 -19 1 36.34 3 THR B CA 1
ATOM 1306 C C . THR B 1 3 ? 15.555 -33.219 -19.375 1 36.34 3 THR B C 1
ATOM 1308 O O . THR B 1 3 ? 15.672 -32.406 -20.281 1 36.34 3 THR B O 1
ATOM 1311 N N . PRO B 1 4 ? 14.289 -33.75 -19.25 1 36.81 4 PRO B N 1
ATOM 1312 C CA . PRO B 1 4 ? 13.164 -32.906 -19.656 1 36.81 4 PRO B CA 1
ATOM 1313 C C . PRO B 1 4 ? 13.375 -31.422 -19.297 1 36.81 4 PRO B C 1
ATOM 1315 O O . PRO B 1 4 ? 13.836 -31.125 -18.188 1 36.81 4 PRO B O 1
ATOM 1318 N N . THR B 1 5 ? 13.82 -30.672 -20.203 1 36.88 5 THR B N 1
ATOM 1319 C CA . THR B 1 5 ? 13.867 -29.219 -20.156 1 36.88 5 THR B CA 1
ATOM 1320 C C . THR B 1 5 ? 12.633 -28.672 -19.438 1 36.88 5 THR B C 1
ATOM 1322 O O . THR B 1 5 ? 11.5 -29 -19.781 1 36.88 5 THR B O 1
ATOM 1325 N N . LEU B 1 6 ? 12.727 -28.625 -18.141 1 38.44 6 LEU B N 1
ATOM 1326 C CA . LEU B 1 6 ? 11.695 -27.891 -17.422 1 38.44 6 LEU B CA 1
ATOM 1327 C C . LEU B 1 6 ? 11.016 -26.875 -18.328 1 38.44 6 LEU B C 1
ATOM 1329 O O . LEU B 1 6 ? 11.641 -25.891 -18.719 1 38.44 6 LEU B O 1
ATOM 1333 N N . ARG B 1 7 ? 10.289 -27.328 -19.312 1 36.81 7 ARG B N 1
ATOM 1334 C CA . ARG B 1 7 ? 9.453 -26.562 -20.234 1 36.81 7 ARG B CA 1
ATOM 1335 C C . ARG B 1 7 ? 8.945 -25.281 -19.578 1 36.81 7 ARG B C 1
ATOM 1337 O O . ARG B 1 7 ? 8.422 -25.328 -18.453 1 36.81 7 ARG B O 1
ATOM 1344 N N . ASN B 1 8 ? 9.461 -24.062 -19.953 1 38.47 8 ASN B N 1
ATOM 1345 C CA . ASN B 1 8 ? 9.078 -22.672 -19.766 1 38.47 8 ASN B CA 1
ATOM 1346 C C . ASN B 1 8 ? 7.559 -22.516 -19.688 1 38.47 8 ASN B C 1
ATOM 1348 O O . ASN B 1 8 ? 6.863 -22.688 -20.688 1 38.47 8 ASN B O 1
ATOM 1352 N N . ALA B 1 9 ? 6.895 -23.234 -18.828 1 41.47 9 ALA B N 1
ATOM 1353 C CA . ALA B 1 9 ? 5.473 -22.906 -18.766 1 41.47 9 ALA B CA 1
ATOM 1354 C C . ALA B 1 9 ? 5.203 -21.484 -19.25 1 41.47 9 ALA B C 1
ATOM 1356 O O . ALA B 1 9 ? 5.949 -20.562 -18.938 1 41.47 9 ALA B O 1
ATOM 1357 N N . PRO B 1 10 ? 4.562 -21.328 -20.328 1 42.34 10 PRO B N 1
ATOM 1358 C CA . PRO B 1 10 ? 4.281 -19.984 -20.844 1 42.34 10 PRO B CA 1
ATOM 1359 C C . PRO B 1 10 ? 3.969 -18.969 -19.75 1 42.34 10 PRO B C 1
ATOM 1361 O O . PRO B 1 10 ? 3.275 -19.297 -18.781 1 42.34 10 PRO B O 1
ATOM 1364 N N . ALA B 1 11 ? 4.895 -18.219 -19.422 1 45.03 11 ALA B N 1
ATOM 1365 C CA . ALA B 1 11 ? 4.648 -17.094 -18.516 1 45.03 11 ALA B CA 1
ATOM 1366 C C . ALA B 1 11 ? 3.227 -16.562 -18.672 1 45.03 11 ALA B C 1
ATOM 1368 O O . ALA B 1 11 ? 2.807 -16.219 -19.781 1 45.03 11 ALA B O 1
ATOM 1369 N N . VAL B 1 12 ? 2.252 -17.234 -18.141 1 50.44 12 VAL B N 1
ATOM 1370 C CA . VAL B 1 12 ? 0.912 -16.656 -18.141 1 50.44 12 VAL B CA 1
ATOM 1371 C C . VAL B 1 12 ? 1.004 -15.141 -18.219 1 50.44 12 VAL B C 1
ATOM 1373 O O . VAL B 1 12 ? 1.649 -14.508 -17.375 1 50.44 12 VAL B O 1
ATOM 1376 N N . GLN B 1 13 ? 1.084 -14.625 -19.484 1 57.78 13 GLN B N 1
ATOM 1377 C CA . GLN B 1 13 ? 1.115 -13.18 -19.719 1 57.78 13 GLN B CA 1
ATOM 1378 C C . GLN B 1 13 ? 0.239 -12.438 -18.719 1 57.78 13 GLN B C 1
ATOM 1380 O O . GLN B 1 13 ? -0.973 -12.656 -18.656 1 57.78 13 GLN B O 1
ATOM 1385 N N . ALA B 1 14 ? 0.835 -11.867 -17.719 1 68.06 14 ALA B N 1
ATOM 1386 C CA . ALA B 1 14 ? 0.08 -11.102 -16.734 1 68.06 14 ALA B CA 1
ATOM 1387 C C . ALA B 1 14 ? -0.727 -9.992 -17.391 1 68.06 14 ALA B C 1
ATOM 1389 O O . ALA B 1 14 ? -0.258 -9.359 -18.344 1 68.06 14 ALA B O 1
ATOM 1390 N N . HIS B 1 15 ? -1.949 -9.953 -17.219 1 86 15 HIS B N 1
ATOM 1391 C CA . HIS B 1 15 ? -2.76 -8.812 -17.625 1 86 15 HIS B CA 1
ATOM 1392 C C . HIS B 1 15 ? -2.119 -7.5 -17.203 1 86 15 HIS B C 1
ATOM 1394 O O . HIS B 1 15 ? -1.512 -7.426 -16.125 1 86 15 HIS B O 1
ATOM 1400 N N . PRO B 1 16 ? -2.082 -6.555 -18.062 1 92 16 PRO B N 1
ATOM 1401 C CA . PRO B 1 16 ? -1.437 -5.273 -17.766 1 92 16 PRO B CA 1
ATOM 1402 C C . PRO B 1 16 ? -1.859 -4.699 -16.406 1 92 16 PRO B C 1
ATOM 1404 O O . PRO B 1 16 ? -1.048 -4.078 -15.719 1 92 16 PRO B O 1
ATOM 1407 N N . PHE B 1 17 ? -3.072 -4.887 -16.062 1 93.62 17 PHE B N 1
ATOM 1408 C CA . PHE B 1 17 ? -3.512 -4.328 -14.789 1 93.62 17 PHE B CA 1
ATOM 1409 C C . PHE B 1 17 ? -2.838 -5.043 -13.625 1 93.62 17 PHE B C 1
ATOM 1411 O O . PHE B 1 17 ? -2.617 -4.445 -12.562 1 93.62 17 PHE B O 1
ATOM 1418 N N . VAL B 1 18 ? -2.455 -6.262 -13.828 1 90.5 18 VAL B N 1
ATOM 1419 C CA . VAL B 1 18 ? -1.787 -7.027 -12.781 1 90.5 18 VAL B CA 1
ATOM 1420 C C . VAL B 1 18 ? -0.392 -6.457 -12.531 1 90.5 18 VAL B C 1
ATOM 1422 O O . VAL B 1 18 ? 0.04 -6.328 -11.383 1 90.5 18 VAL B O 1
ATOM 1425 N N . GLU B 1 19 ? 0.248 -6.129 -13.57 1 91.81 19 GLU B N 1
ATOM 1426 C CA . GLU B 1 19 ? 1.575 -5.531 -13.453 1 91.81 19 GLU B CA 1
ATOM 1427 C C . GLU B 1 19 ? 1.514 -4.191 -12.734 1 91.81 19 GLU B C 1
ATOM 1429 O O . GLU B 1 19 ? 2.342 -3.908 -11.867 1 91.81 19 GLU B O 1
ATOM 1434 N N . VAL B 1 20 ? 0.567 -3.391 -13.055 1 96 20 VAL B N 1
ATOM 1435 C CA . VAL B 1 20 ? 0.402 -2.076 -12.438 1 96 20 VAL B CA 1
ATOM 1436 C C . VAL B 1 20 ? 0.105 -2.236 -10.945 1 96 20 VAL B C 1
ATOM 1438 O O . VAL B 1 20 ? 0.709 -1.561 -10.109 1 96 20 VAL B O 1
ATOM 1441 N N . PHE B 1 21 ? -0.766 -3.176 -10.633 1 94.81 21 PHE B N 1
ATOM 1442 C CA . PHE B 1 21 ? -1.108 -3.387 -9.227 1 94.81 21 PHE B CA 1
ATOM 1443 C C . PHE B 1 21 ? 0.09 -3.918 -8.453 1 94.81 21 PHE B C 1
ATOM 1445 O O . PHE B 1 21 ? 0.3 -3.549 -7.293 1 94.81 21 PHE B O 1
ATOM 1452 N N . SER B 1 22 ? 0.881 -4.746 -9.125 1 92.12 22 SER B N 1
ATOM 1453 C CA . SER B 1 22 ? 2.088 -5.254 -8.484 1 92.12 22 SER B CA 1
ATOM 1454 C C . SER B 1 22 ? 3.08 -4.129 -8.203 1 92.12 22 SER B C 1
ATOM 1456 O O . SER B 1 22 ? 3.66 -4.062 -7.113 1 92.12 22 SER B O 1
ATOM 1458 N N . GLU B 1 23 ? 3.258 -3.252 -9.156 1 95.62 23 GLU B N 1
ATOM 1459 C CA . GLU B 1 23 ? 4.148 -2.115 -8.953 1 95.62 23 GLU B CA 1
ATOM 1460 C C . GLU B 1 23 ? 3.641 -1.201 -7.844 1 95.62 23 GLU B C 1
ATOM 1462 O O . GLU B 1 23 ? 4.418 -0.744 -7.004 1 95.62 23 GLU B O 1
ATOM 1467 N N . ILE B 1 24 ? 2.363 -0.989 -7.801 1 97.5 24 ILE B N 1
ATOM 1468 C CA . ILE B 1 24 ? 1.759 -0.13 -6.789 1 97.5 24 ILE B CA 1
ATOM 1469 C C . ILE B 1 24 ? 1.97 -0.738 -5.406 1 97.5 24 ILE B C 1
ATOM 1471 O O . ILE B 1 24 ? 2.334 -0.034 -4.461 1 97.5 24 ILE B O 1
ATOM 1475 N N . GLY B 1 25 ? 1.782 -1.979 -5.332 1 95.75 25 GLY B N 1
ATOM 1476 C CA . GLY B 1 25 ? 2.027 -2.664 -4.07 1 95.75 25 GLY B CA 1
ATOM 1477 C C . GLY B 1 25 ? 3.459 -2.529 -3.588 1 95.75 25 GLY B C 1
ATOM 1478 O O . GLY B 1 25 ? 3.699 -2.238 -2.416 1 95.75 25 GLY B O 1
ATOM 1479 N N . ALA B 1 26 ? 4.371 -2.715 -4.461 1 94.38 26 ALA B N 1
ATOM 1480 C CA . ALA B 1 26 ? 5.785 -2.625 -4.109 1 94.38 26 ALA B CA 1
ATOM 1481 C C . ALA B 1 26 ? 6.168 -1.195 -3.74 1 94.38 26 ALA B C 1
ATOM 1483 O O . ALA B 1 26 ? 6.902 -0.973 -2.773 1 94.38 26 ALA B O 1
ATOM 1484 N N . ILE B 1 27 ? 5.688 -0.255 -4.48 1 97 27 ILE B N 1
ATOM 1485 C CA . ILE B 1 27 ? 5.969 1.15 -4.207 1 97 27 ILE B CA 1
ATOM 1486 C C . ILE B 1 27 ? 5.445 1.522 -2.822 1 97 27 ILE B C 1
ATOM 1488 O O . ILE B 1 27 ? 6.152 2.154 -2.033 1 97 27 ILE B O 1
ATOM 1492 N N . GLU B 1 28 ? 4.242 1.13 -2.58 1 95.75 28 GLU B N 1
ATOM 1493 C CA . GLU B 1 28 ? 3.646 1.43 -1.279 1 95.75 28 GLU B CA 1
ATOM 1494 C C . GLU B 1 28 ? 4.457 0.806 -0.147 1 95.75 28 GLU B C 1
ATOM 1496 O O . GLU B 1 28 ? 4.691 1.444 0.882 1 95.75 28 GLU B O 1
ATOM 1501 N N . HIS B 1 29 ? 4.949 -0.346 -0.36 1 93.19 29 HIS B N 1
ATOM 1502 C CA . HIS B 1 29 ? 5.777 -1.024 0.63 1 93.19 29 HIS B CA 1
ATOM 1503 C C . HIS B 1 29 ? 7.051 -0.237 0.915 1 93.19 29 HIS B C 1
ATOM 1505 O O . HIS B 1 29 ? 7.355 0.066 2.072 1 93.19 29 HIS B O 1
ATOM 1511 N N . TYR B 1 30 ? 7.766 0.119 -0.088 1 93.62 30 TYR B N 1
ATOM 1512 C CA . TYR B 1 30 ? 9.031 0.816 0.08 1 93.62 30 TYR B CA 1
ATOM 1513 C C . TYR B 1 30 ? 8.82 2.201 0.679 1 93.62 30 TYR B C 1
ATOM 1515 O O . TYR B 1 30 ? 9.617 2.658 1.504 1 93.62 30 TYR B O 1
ATOM 1523 N N . LEU B 1 31 ? 7.738 2.84 0.267 1 93.56 31 LEU B N 1
ATOM 1524 C CA . LEU B 1 31 ? 7.398 4.145 0.821 1 93.56 31 LEU B CA 1
ATOM 1525 C C . LEU B 1 31 ? 7.121 4.043 2.318 1 93.56 31 LEU B C 1
ATOM 1527 O O . LEU B 1 31 ? 7.656 4.824 3.107 1 93.56 31 LEU B O 1
ATOM 1531 N N . ARG B 1 32 ? 6.34 3.143 2.689 1 92 32 ARG B N 1
ATOM 1532 C CA . ARG B 1 32 ? 6.004 2.936 4.094 1 92 32 ARG B CA 1
ATOM 1533 C C . ARG B 1 32 ? 7.246 2.611 4.914 1 92 32 ARG B C 1
ATOM 1535 O O . ARG B 1 32 ? 7.438 3.16 6.004 1 92 32 ARG B O 1
ATOM 1542 N N . MET B 1 33 ? 8.062 1.772 4.363 1 90.75 33 MET B N 1
ATO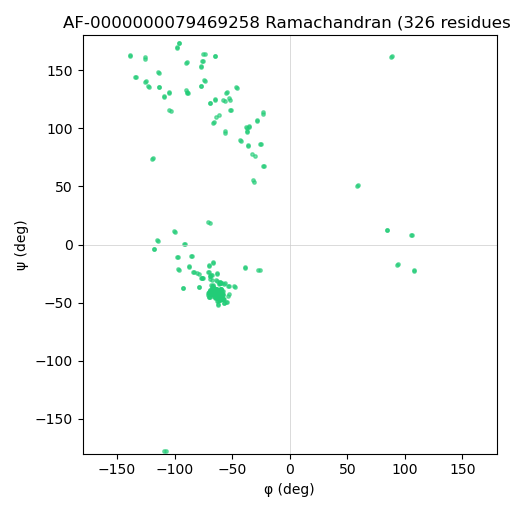M 1543 C CA . MET B 1 33 ? 9.305 1.409 5.043 1 90.75 33 MET B CA 1
ATOM 1544 C C . MET B 1 33 ? 10.203 2.629 5.227 1 90.75 33 MET B C 1
ATOM 1546 O O . MET B 1 33 ? 10.781 2.82 6.297 1 90.75 33 MET B O 1
ATOM 1550 N N . ALA B 1 34 ? 10.312 3.389 4.184 1 90.62 34 ALA B N 1
ATOM 1551 C CA . ALA B 1 34 ? 11.156 4.578 4.238 1 90.62 34 ALA B CA 1
ATOM 1552 C C . ALA B 1 34 ? 10.648 5.566 5.285 1 90.62 34 ALA B C 1
ATOM 1554 O O . ALA B 1 34 ? 11.438 6.117 6.059 1 90.62 34 ALA B O 1
ATOM 1555 N N . VAL B 1 35 ? 9.352 5.766 5.363 1 92.94 35 VAL B N 1
ATOM 1556 C CA . VAL B 1 35 ? 8.766 6.719 6.297 1 92.94 35 VAL B CA 1
ATOM 1557 C C . VAL B 1 35 ? 8.898 6.195 7.723 1 92.94 35 VAL B C 1
ATOM 1559 O O . VAL B 1 35 ? 9.281 6.938 8.633 1 92.94 35 VAL B O 1
ATOM 1562 N N . THR B 1 36 ? 8.641 4.98 7.953 1 93.25 36 THR B N 1
ATOM 1563 C CA . THR B 1 36 ? 8.609 4.379 9.281 1 93.25 36 THR B CA 1
ATOM 1564 C C . THR B 1 36 ? 9.969 4.508 9.961 1 93.25 36 THR B C 1
ATOM 1566 O O . THR B 1 36 ? 10.047 4.727 11.172 1 93.25 36 THR B O 1
ATOM 1569 N N . LYS B 1 37 ? 11.031 4.453 9.172 1 91.81 37 LYS B N 1
ATOM 1570 C CA . LYS B 1 37 ? 12.391 4.523 9.695 1 91.81 37 LYS B CA 1
ATOM 1571 C C . LYS B 1 37 ? 12.68 5.902 10.289 1 91.81 37 LYS B C 1
ATOM 1573 O O . LYS B 1 37 ? 13.625 6.066 11.062 1 91.81 37 LYS B O 1
ATOM 1578 N N . HIS B 1 38 ? 11.844 6.859 9.977 1 94.62 38 HIS B N 1
ATOM 1579 C CA . HIS B 1 38 ? 12.141 8.227 10.398 1 94.62 38 HIS B CA 1
ATOM 1580 C C . HIS B 1 38 ? 11.102 8.727 11.406 1 94.62 38 HIS B C 1
ATOM 1582 O O . HIS B 1 38 ? 11.148 9.883 11.828 1 94.62 38 HIS B O 1
ATOM 1588 N N . LEU B 1 39 ? 10.188 7.855 11.766 1 96.5 39 LEU B N 1
ATOM 1589 C CA . LEU B 1 39 ? 9.156 8.25 12.727 1 96.5 39 LEU B CA 1
ATOM 1590 C C . LEU B 1 39 ? 9.711 8.266 14.141 1 96.5 39 LEU B C 1
ATOM 1592 O O . LEU B 1 39 ? 10.492 7.391 14.516 1 96.5 39 LEU B O 1
ATOM 1596 N N . PRO B 1 40 ? 9.406 9.258 14.914 1 95.88 40 PRO B N 1
ATOM 1597 C CA . PRO B 1 40 ? 9.828 9.242 16.312 1 95.88 40 PRO B CA 1
ATOM 1598 C C . PRO B 1 40 ? 9.172 8.125 17.125 1 95.88 40 PRO B C 1
ATOM 1600 O O . PRO B 1 40 ? 8.164 7.555 16.688 1 95.88 40 PRO B O 1
ATOM 1603 N N . PRO B 1 41 ? 9.75 7.832 18.25 1 93.88 41 PRO B N 1
ATOM 1604 C CA . PRO B 1 41 ? 9.172 6.766 19.078 1 93.88 41 PRO B CA 1
ATOM 1605 C C . PRO B 1 41 ? 7.699 7 19.406 1 93.88 41 PRO B C 1
ATOM 1607 O O . PRO B 1 41 ? 7.305 8.117 19.734 1 93.88 41 PRO B O 1
ATOM 1610 N N . GLY B 1 42 ? 6.961 5.953 19.172 1 94.12 42 GLY B N 1
ATOM 1611 C CA . GLY B 1 42 ? 5.551 6.004 19.531 1 94.12 42 GLY B CA 1
ATOM 1612 C C . GLY B 1 42 ? 4.66 6.438 18.375 1 94.12 42 GLY B C 1
ATOM 1613 O O . GLY B 1 42 ? 3.441 6.262 18.422 1 94.12 42 GLY B O 1
ATOM 1614 N N . MET B 1 43 ? 5.223 7.008 17.391 1 97.31 43 MET B N 1
ATOM 1615 C CA . MET B 1 43 ? 4.434 7.441 16.234 1 97.31 43 MET B CA 1
ATOM 1616 C C . MET B 1 43 ? 4.332 6.328 15.203 1 97.31 43 MET B C 1
ATOM 1618 O O . MET B 1 43 ? 5.34 5.719 14.836 1 97.31 43 MET B O 1
ATOM 1622 N N . THR B 1 44 ? 3.121 6.074 14.766 1 95.06 44 THR B N 1
ATOM 1623 C CA . THR B 1 44 ? 2.908 5.102 13.695 1 95.06 44 THR B CA 1
ATOM 1624 C C . THR B 1 44 ? 2.762 5.805 12.352 1 95.06 44 THR B C 1
ATOM 1626 O O . THR B 1 44 ? 2.662 7.031 12.289 1 95.06 44 THR B O 1
ATOM 1629 N N . HIS B 1 45 ? 2.771 4.965 11.32 1 93.75 45 HIS B N 1
ATOM 1630 C CA . HIS B 1 45 ? 2.576 5.488 9.977 1 93.75 45 HIS B CA 1
ATOM 1631 C C . HIS B 1 45 ? 1.225 6.184 9.844 1 93.75 45 HIS B C 1
ATOM 1633 O O . HIS B 1 45 ? 1.123 7.242 9.227 1 93.75 45 HIS B O 1
ATOM 1639 N N . ALA B 1 46 ? 0.21 5.641 10.477 1 93.62 46 ALA B N 1
ATOM 1640 C CA . ALA B 1 46 ? -1.131 6.219 10.414 1 93.62 46 ALA B CA 1
ATOM 1641 C C . ALA B 1 46 ? -1.174 7.582 11.102 1 93.62 46 ALA B C 1
ATOM 1643 O O . ALA B 1 46 ? -1.86 8.492 10.633 1 93.62 46 ALA B O 1
ATOM 1644 N N . HIS B 1 47 ? -0.48 7.676 12.203 1 96.56 47 HIS B N 1
ATOM 1645 C CA . HIS B 1 47 ? -0.381 8.969 12.875 1 96.56 47 HIS B CA 1
ATOM 1646 C C . HIS B 1 47 ? 0.202 10.031 11.945 1 96.56 47 HIS B C 1
ATOM 1648 O O . HIS B 1 47 ? -0.361 11.117 11.805 1 96.56 47 HIS B O 1
ATOM 1654 N N . PHE B 1 48 ? 1.305 9.656 11.367 1 96.31 48 PHE B N 1
ATOM 1655 C CA . PHE B 1 48 ? 1.994 10.57 10.461 1 96.31 48 PHE B CA 1
ATOM 1656 C C . PHE B 1 48 ? 1.109 10.93 9.273 1 96.31 48 PHE B C 1
ATOM 1658 O O . PHE B 1 48 ? 1.044 12.094 8.875 1 96.31 48 PHE B O 1
ATOM 1665 N N . GLU B 1 49 ? 0.426 9.961 8.711 1 93.81 49 GLU B N 1
ATOM 1666 C CA . GLU B 1 49 ? -0.466 10.188 7.578 1 93.81 49 GLU B CA 1
ATOM 1667 C C . GLU B 1 49 ? -1.562 11.188 7.93 1 93.81 49 GLU B C 1
ATOM 1669 O O . GLU B 1 49 ? -1.914 12.047 7.113 1 93.81 49 GLU B O 1
ATOM 1674 N N . LEU B 1 50 ? -2.107 11.07 9.047 1 95.88 50 LEU B N 1
ATOM 1675 C CA . LEU B 1 50 ? -3.16 11.984 9.461 1 95.88 50 LEU B CA 1
ATOM 1676 C C . LEU B 1 50 ? -2.619 13.406 9.602 1 95.88 50 LEU B C 1
ATOM 1678 O O . LEU B 1 50 ? -3.248 14.359 9.141 1 95.88 50 LEU B O 1
ATOM 1682 N N . LEU B 1 51 ? -1.483 13.555 10.234 1 96.69 51 LEU B N 1
ATOM 1683 C CA . LEU B 1 51 ? -0.871 14.875 10.375 1 96.69 51 LEU B CA 1
ATOM 1684 C C . LEU B 1 51 ? -0.585 15.484 9.008 1 96.69 51 LEU B C 1
ATOM 1686 O O . LEU B 1 51 ? -0.851 16.672 8.781 1 96.69 51 LEU B O 1
ATOM 1690 N N . GLN B 1 52 ? -0.094 14.633 8.148 1 93.5 52 GLN B N 1
ATOM 1691 C CA . GLN B 1 52 ? 0.193 15.109 6.797 1 93.5 52 GLN B CA 1
ATOM 1692 C C . GLN B 1 52 ? -1.085 15.539 6.086 1 93.5 52 GLN B C 1
ATOM 1694 O O . GLN B 1 52 ? -1.08 16.516 5.328 1 93.5 52 GLN B O 1
ATOM 1699 N N . TRP B 1 53 ? -2.086 14.828 6.309 1 93 53 TRP B N 1
ATOM 1700 C CA . TRP B 1 53 ? -3.369 15.188 5.719 1 93 53 TRP B CA 1
ATOM 1701 C C . TRP B 1 53 ? -3.828 16.562 6.211 1 93 53 TRP B C 1
ATOM 1703 O O . TRP B 1 53 ? -4.234 17.406 5.418 1 93 53 TRP B O 1
ATOM 1713 N N . PHE B 1 54 ? -3.713 16.812 7.449 1 95.5 54 PHE B N 1
ATOM 1714 C CA . PHE B 1 54 ? -4.078 18.109 8.016 1 95.5 54 PHE B CA 1
ATOM 1715 C C . PHE B 1 54 ? -3.234 19.219 7.41 1 95.5 54 PHE B C 1
ATOM 1717 O O . PHE B 1 54 ? -3.748 20.297 7.094 1 95.5 54 PHE B O 1
ATOM 1724 N N . MET B 1 55 ? -2.004 18.922 7.273 1 92.38 55 MET B N 1
ATOM 1725 C CA . MET B 1 55 ? -1.076 19.922 6.746 1 92.38 55 MET B CA 1
ATOM 1726 C C . MET B 1 55 ? -1.431 20.297 5.312 1 92.38 55 MET B C 1
ATOM 1728 O O . MET B 1 55 ? -1.253 21.438 4.902 1 92.38 55 MET B O 1
ATOM 1732 N N . ARG B 1 56 ? -1.97 19.391 4.637 1 88.75 56 ARG B N 1
ATOM 1733 C CA . ARG B 1 56 ? -2.242 19.594 3.217 1 88.75 56 ARG B CA 1
ATOM 1734 C C . ARG B 1 56 ? -3.652 20.141 3.002 1 88.75 56 ARG B C 1
ATOM 1736 O O . ARG B 1 56 ? -3.881 20.953 2.104 1 88.75 56 ARG B O 1
ATOM 1743 N N . HIS B 1 57 ? -4.613 19.672 3.812 1 91.25 57 HIS B N 1
ATOM 1744 C CA . HIS B 1 57 ? -6.008 19.922 3.48 1 91.25 57 HIS B CA 1
ATOM 1745 C C . HIS B 1 57 ? -6.695 20.75 4.562 1 91.25 57 HIS B C 1
ATOM 1747 O O . HIS B 1 57 ? -7.855 21.141 4.414 1 91.25 57 HIS B O 1
ATOM 1753 N N . GLY B 1 58 ? -6.004 21 5.555 1 93.56 58 GLY B N 1
ATOM 1754 C CA . GLY B 1 58 ? -6.621 21.672 6.688 1 93.56 58 GLY B CA 1
ATOM 1755 C C . GLY B 1 58 ? -7.238 20.703 7.684 1 93.56 58 GLY B C 1
ATOM 1756 O O . GLY B 1 58 ? -7.422 19.516 7.379 1 93.56 58 GLY B O 1
ATOM 1757 N N . ASP B 1 59 ? -7.477 21.234 8.93 1 95.19 59 ASP B N 1
ATOM 1758 C CA . ASP B 1 59 ? -7.992 20.406 10.016 1 95.19 59 ASP B CA 1
ATOM 1759 C C . ASP B 1 59 ? -9.445 20.766 10.328 1 95.19 59 ASP B C 1
ATOM 1761 O O . ASP B 1 59 ? -10.125 21.406 9.523 1 95.19 59 ASP B O 1
ATOM 1765 N N . GLY B 1 60 ? -9.984 20.109 11.328 1 94.44 60 GLY B N 1
ATOM 1766 C CA . GLY B 1 60 ? -11.328 20.438 11.773 1 94.44 60 GLY B CA 1
ATOM 1767 C C . GLY B 1 60 ? -12.367 19.406 11.375 1 94.44 60 GLY B C 1
ATOM 1768 O O . GLY B 1 60 ? -13.562 19.625 11.562 1 94.44 60 GLY B O 1
ATOM 1769 N N . GLN B 1 61 ? -11.992 18.344 10.875 1 94.94 61 GLN B N 1
ATOM 1770 C CA . GLN B 1 61 ? -12.906 17.266 10.516 1 94.94 61 GLN B CA 1
ATOM 1771 C C . GLN B 1 61 ? -13.367 16.484 11.742 1 94.94 61 GLN B C 1
ATOM 1773 O O . GLN B 1 61 ? -12.68 16.484 12.766 1 94.94 61 GLN B O 1
ATOM 1778 N N . THR B 1 62 ? -14.508 15.93 11.609 1 94.44 62 THR B N 1
ATOM 1779 C CA . THR B 1 62 ? -14.984 15.031 12.648 1 94.44 62 THR B CA 1
ATOM 1780 C C . THR B 1 62 ? -14.273 13.68 12.57 1 94.44 62 THR B C 1
ATOM 1782 O O . THR B 1 62 ? -13.711 13.328 11.531 1 94.44 62 THR B O 1
ATOM 1785 N N . PRO B 1 63 ? -14.273 12.961 13.719 1 94.75 63 PRO B N 1
ATOM 1786 C CA . PRO B 1 63 ? -13.719 11.609 13.672 1 94.75 63 PRO B CA 1
ATOM 1787 C C . PRO B 1 63 ? -14.336 10.75 12.57 1 94.75 63 PRO B C 1
ATOM 1789 O O . PRO B 1 63 ? -13.633 10.008 11.891 1 94.75 63 PRO B O 1
ATOM 1792 N N . ALA B 1 64 ? -15.586 10.914 12.32 1 93.5 64 ALA B N 1
ATOM 1793 C CA . ALA B 1 64 ? -16.281 10.156 11.281 1 93.5 64 ALA B CA 1
ATOM 1794 C C . ALA B 1 64 ? -15.766 10.531 9.898 1 93.5 64 ALA B C 1
ATOM 1796 O O . ALA B 1 64 ? -15.547 9.664 9.047 1 93.5 64 ALA B O 1
ATOM 1797 N N . GLU B 1 65 ? -15.586 11.766 9.633 1 94.31 65 GLU B N 1
ATOM 1798 C CA . GLU B 1 65 ? -15.039 12.234 8.367 1 94.31 65 GLU B CA 1
ATOM 1799 C C . GLU B 1 65 ? -13.609 11.742 8.164 1 94.31 65 GLU B C 1
ATOM 1801 O O . GLU B 1 65 ? -13.25 11.312 7.062 1 94.31 65 GLU B O 1
ATOM 1806 N N . LEU B 1 66 ? -12.852 11.758 9.211 1 95.5 66 LEU B N 1
ATOM 1807 C CA . LEU B 1 66 ? -11.461 11.312 9.141 1 95.5 66 LEU B CA 1
ATOM 1808 C C . LEU B 1 66 ? -11.383 9.812 8.875 1 95.5 66 LEU B C 1
ATOM 1810 O O . LEU B 1 66 ? -10.492 9.352 8.156 1 95.5 66 LEU B O 1
ATOM 1814 N N . ALA B 1 67 ? -12.273 9.086 9.461 1 94.31 67 ALA B N 1
ATOM 1815 C CA . ALA B 1 67 ? -12.32 7.648 9.203 1 94.31 67 ALA B CA 1
ATOM 1816 C C . ALA B 1 67 ? -12.531 7.355 7.723 1 94.31 67 ALA B C 1
ATOM 1818 O O . ALA B 1 67 ? -11.859 6.492 7.152 1 94.31 67 ALA B O 1
ATOM 1819 N N . ARG B 1 68 ? -13.398 8.141 7.051 1 90.62 68 ARG B N 1
ATOM 1820 C CA . ARG B 1 68 ? -13.664 7.992 5.625 1 90.62 68 ARG B CA 1
ATOM 1821 C C . ARG B 1 68 ? -12.445 8.398 4.797 1 90.62 68 ARG B C 1
ATOM 1823 O O . ARG B 1 68 ? -12.07 7.699 3.854 1 90.62 68 ARG B O 1
ATOM 1830 N N . ILE B 1 69 ? -11.797 9.438 5.238 1 88.38 69 ILE B N 1
ATOM 1831 C CA . ILE B 1 69 ? -10.664 10 4.512 1 88.38 69 ILE B CA 1
ATOM 1832 C C . ILE B 1 69 ? -9.477 9.039 4.582 1 88.38 69 ILE B C 1
ATOM 1834 O O . ILE B 1 69 ? -8.789 8.812 3.58 1 88.38 69 ILE B O 1
ATOM 1838 N N . LEU B 1 70 ? -9.227 8.469 5.711 1 90.12 70 LEU B N 1
ATOM 1839 C CA . LEU B 1 70 ? -8.062 7.613 5.922 1 90.12 70 LEU B CA 1
ATOM 1840 C C . LEU B 1 70 ? -8.398 6.156 5.625 1 90.12 70 LEU B C 1
ATOM 1842 O O . LEU B 1 70 ? -7.547 5.277 5.789 1 90.12 70 LEU B O 1
ATOM 1846 N N . LEU B 1 71 ? -9.648 5.914 5.234 1 87.88 71 LEU B N 1
ATOM 1847 C CA . LEU B 1 71 ? -10.109 4.578 4.883 1 87.88 71 LEU B CA 1
ATOM 1848 C C . LEU B 1 71 ? -9.938 3.615 6.051 1 87.88 71 LEU B C 1
ATOM 1850 O O . LEU B 1 71 ? -9.383 2.527 5.887 1 87.88 71 LEU B O 1
ATOM 1854 N N . MET B 1 72 ? -10.453 4.074 7.188 1 92.38 72 MET B N 1
ATOM 1855 C CA . MET B 1 72 ? -10.344 3.299 8.422 1 92.38 72 MET B CA 1
ATOM 1856 C C . MET B 1 72 ? -11.719 3.088 9.047 1 92.38 72 MET B C 1
ATOM 1858 O O . MET B 1 72 ? -12.664 3.814 8.742 1 92.38 72 MET B O 1
ATOM 1862 N N . THR B 1 73 ? -11.789 2.105 9.914 1 91.19 73 THR B N 1
ATOM 1863 C CA . THR B 1 73 ? -13.008 1.873 10.68 1 91.19 73 THR B CA 1
ATOM 1864 C C . THR B 1 73 ? -13.148 2.91 11.789 1 91.19 73 THR B C 1
ATOM 1866 O O . THR B 1 73 ? -12.18 3.574 12.156 1 91.19 73 THR B O 1
ATOM 1869 N N . LYS B 1 74 ? -14.352 2.992 12.32 1 92.31 74 LYS B N 1
ATOM 1870 C CA . LYS B 1 74 ? -14.625 3.906 13.43 1 92.31 74 LYS B CA 1
ATOM 1871 C C . LYS B 1 74 ? -13.75 3.582 14.641 1 92.31 74 LYS B C 1
ATOM 1873 O O . LYS B 1 74 ? -13.227 4.484 15.289 1 92.31 74 LYS B O 1
ATOM 1878 N N . GLY B 1 75 ? -13.625 2.318 14.898 1 94.38 75 GLY B N 1
ATOM 1879 C CA . GLY B 1 75 ? -12.789 1.906 16.016 1 94.38 75 GLY B CA 1
ATOM 1880 C C . GLY B 1 75 ? -11.328 2.26 15.836 1 94.38 75 GLY B C 1
ATOM 1881 O O . GLY B 1 75 ? -10.672 2.719 16.781 1 94.38 75 GLY B O 1
ATOM 1882 N N . ALA B 1 76 ? -10.812 2.076 14.625 1 94.06 76 ALA B N 1
ATOM 1883 C CA . ALA B 1 76 ? -9.406 2.357 14.32 1 94.06 76 ALA B CA 1
ATOM 1884 C C . ALA B 1 76 ? -9.109 3.85 14.438 1 94.06 76 ALA B C 1
ATOM 1886 O O . ALA B 1 76 ? -8.086 4.242 15 1 94.06 76 ALA B O 1
ATOM 1887 N N . ILE B 1 77 ? -10 4.648 13.938 1 95.62 77 ILE B N 1
ATOM 1888 C CA . ILE B 1 77 ? -9.789 6.09 13.977 1 95.62 77 ILE B CA 1
ATOM 1889 C C . ILE B 1 77 ? -9.859 6.582 15.422 1 95.62 77 ILE B C 1
ATOM 1891 O O . ILE B 1 77 ? -9.086 7.457 15.828 1 95.62 77 ILE B O 1
ATOM 1895 N N . THR B 1 78 ? -10.758 6.055 16.156 1 95.38 78 THR B N 1
ATOM 1896 C CA . THR B 1 78 ? -10.867 6.422 17.562 1 95.38 78 THR B CA 1
ATOM 1897 C C . THR B 1 78 ? -9.57 6.137 18.297 1 95.38 78 THR B C 1
ATOM 1899 O O . THR B 1 78 ? -9.062 6.988 19.031 1 95.38 78 THR B O 1
ATOM 1902 N N . ASN B 1 79 ? -9.055 4.969 18.062 1 96.5 79 ASN B N 1
ATOM 1903 C CA . ASN B 1 79 ? -7.793 4.586 18.688 1 96.5 79 ASN B CA 1
ATOM 1904 C C . ASN B 1 79 ? -6.656 5.512 18.266 1 96.5 79 ASN B C 1
ATOM 1906 O O . ASN B 1 79 ? -5.859 5.941 19.109 1 96.5 79 ASN B O 1
ATOM 1910 N N . ILE B 1 80 ? -6.555 5.809 17.031 1 96.44 80 ILE B N 1
ATOM 1911 C CA . ILE B 1 80 ? -5.52 6.676 16.484 1 96.44 80 ILE B CA 1
ATOM 1912 C C . ILE B 1 80 ? -5.637 8.07 17.094 1 96.44 80 ILE B C 1
ATOM 1914 O O . ILE B 1 80 ? -4.641 8.648 17.531 1 96.44 80 ILE B O 1
ATOM 1918 N N . LEU B 1 81 ? -6.871 8.531 17.188 1 97.25 81 LEU B N 1
ATOM 1919 C CA . LEU B 1 81 ? -7.102 9.875 17.703 1 97.25 81 LEU B CA 1
ATOM 1920 C C . LEU B 1 81 ? -6.805 9.945 19.188 1 97.25 81 LEU B C 1
ATOM 1922 O O . LEU B 1 81 ? -6.254 10.938 19.672 1 97.25 81 LEU B O 1
ATOM 1926 N N . GLN B 1 82 ? -7.191 8.961 19.891 1 97.19 82 GLN B N 1
ATOM 1927 C CA . GLN B 1 82 ? -6.906 8.906 21.328 1 97.19 82 GLN B CA 1
ATOM 1928 C C . GLN B 1 82 ? -5.406 8.938 21.594 1 97.19 82 GLN B C 1
ATOM 1930 O O . GLN B 1 82 ? -4.934 9.727 22.422 1 97.19 82 GLN B O 1
ATOM 1935 N N . LYS B 1 83 ? -4.68 8.172 20.875 1 97.75 83 LYS B N 1
ATOM 1936 C CA . LYS B 1 83 ? -3.23 8.117 21.047 1 97.75 83 LYS B CA 1
ATOM 1937 C C . LYS B 1 83 ? -2.58 9.438 20.641 1 97.75 83 LYS B C 1
ATOM 1939 O O . LYS B 1 83 ? -1.709 9.945 21.359 1 97.75 83 LYS B O 1
ATOM 1944 N N . MET B 1 84 ? -3.018 9.969 19.578 1 98.19 84 MET B N 1
ATOM 1945 C CA . MET B 1 84 ? -2.441 11.227 19.094 1 98.19 84 MET B CA 1
ATOM 1946 C C . MET B 1 84 ? -2.752 12.367 20.062 1 98.19 84 MET B C 1
ATOM 1948 O O . MET B 1 84 ? -1.929 13.266 20.25 1 98.19 84 MET B O 1
ATOM 1952 N N . SER B 1 85 ? -3.967 12.328 20.578 1 97.75 85 SER B N 1
ATOM 1953 C CA . SER B 1 85 ? -4.336 13.336 21.578 1 97.75 85 SER B CA 1
ATOM 1954 C C . SER B 1 85 ? -3.482 13.219 22.828 1 97.75 85 SER B C 1
ATOM 1956 O O . SER B 1 85 ? -3.008 14.227 23.359 1 97.75 85 SER B O 1
ATOM 1958 N N . GLN B 1 86 ? -3.275 12.055 23.297 1 97.5 86 GLN B N 1
ATOM 1959 C CA . GLN B 1 86 ? -2.439 11.797 24.453 1 97.5 86 GLN B CA 1
ATOM 1960 C C . GLN B 1 86 ? -1.008 12.266 24.219 1 97.5 86 GLN B C 1
ATOM 1962 O O . GLN B 1 86 ? -0.357 12.766 25.141 1 97.5 86 GLN B O 1
ATOM 1967 N N . MET B 1 87 ? -0.512 12.211 23.016 1 97.31 87 MET B N 1
ATOM 1968 C CA . MET B 1 87 ? 0.851 12.602 22.656 1 97.31 87 MET B CA 1
ATOM 1969 C C . MET B 1 87 ? 0.936 14.102 22.406 1 97.31 87 MET B C 1
ATOM 1971 O O . MET B 1 87 ? 2.023 14.641 22.188 1 97.31 87 MET B O 1
ATOM 1975 N N . GLY B 1 88 ? -0.267 14.75 22.344 1 97.88 88 GLY B N 1
ATOM 1976 C CA . GLY B 1 88 ? -0.327 16.203 22.188 1 97.88 88 GLY B CA 1
ATOM 1977 C C . GLY B 1 88 ? -0.232 16.641 20.75 1 97.88 88 GLY B C 1
ATOM 1978 O O . GLY B 1 88 ? -0.008 17.828 20.469 1 97.88 88 GLY B O 1
ATOM 1979 N N . TRP B 1 89 ? -0.366 15.719 19.75 1 98.5 89 TRP B N 1
ATOM 1980 C CA . TRP B 1 89 ? -0.194 16.047 18.344 1 98.5 89 TRP B CA 1
ATOM 1981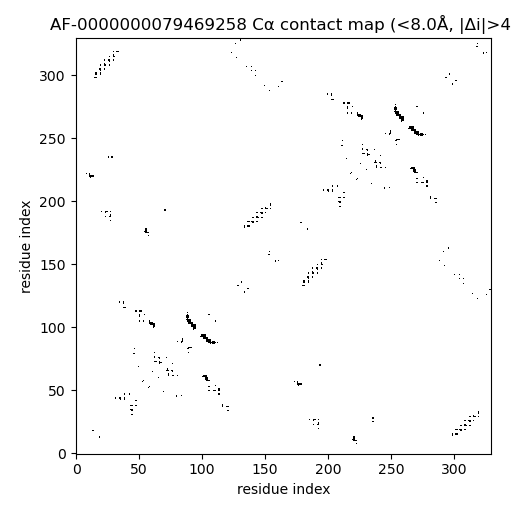 C C . TRP B 1 89 ? -1.479 16.625 17.75 1 98.5 89 TRP B C 1
ATOM 1983 O O . TRP B 1 89 ? -1.452 17.281 16.703 1 98.5 89 TRP B O 1
ATOM 1993 N N . ILE B 1 90 ? -2.598 16.281 18.391 1 98.31 90 ILE B N 1
ATOM 1994 C CA . ILE B 1 90 ? -3.893 16.797 17.969 1 98.31 90 ILE B CA 1
ATOM 1995 C C . ILE B 1 90 ? -4.727 17.172 19.203 1 98.31 90 ILE B C 1
ATOM 1997 O O . ILE B 1 90 ? -4.387 16.797 20.328 1 98.31 90 ILE B O 1
ATOM 2001 N N . ALA B 1 91 ? -5.762 17.984 18.984 1 97.5 91 ALA B N 1
ATOM 2002 C CA . ALA B 1 91 ? -6.793 18.281 19.969 1 97.5 91 ALA B CA 1
ATOM 2003 C C . ALA B 1 91 ? -8.18 17.922 19.453 1 97.5 91 ALA B C 1
ATOM 2005 O O . ALA B 1 91 ? -8.484 18.172 18.281 1 97.5 91 ALA B O 1
ATOM 2006 N N . VAL B 1 92 ? -8.93 17.297 20.297 1 93.81 92 VAL B N 1
ATOM 2007 C CA . VAL B 1 92 ? -10.328 17.016 19.984 1 93.81 92 VAL B CA 1
ATOM 2008 C C . VAL B 1 92 ? -11.242 17.984 20.719 1 93.81 92 VAL B C 1
ATOM 2010 O O . VAL 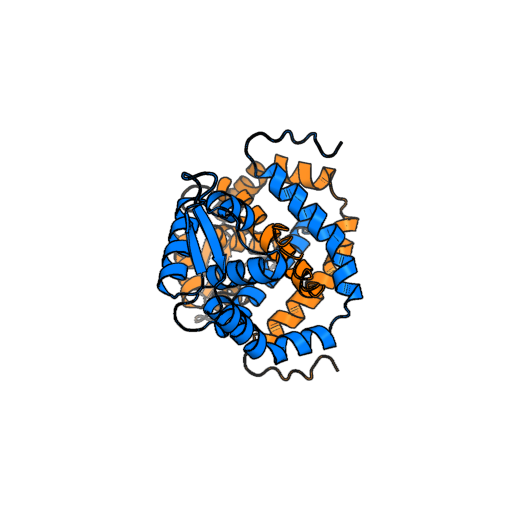B 1 92 ? -11.273 18 21.953 1 93.81 92 VAL B O 1
ATOM 2013 N N . LEU B 1 93 ? -11.898 18.766 19.938 1 90.12 93 LEU B N 1
ATOM 2014 C CA . LEU B 1 93 ? -12.68 19.844 20.531 1 90.12 93 LEU B CA 1
ATOM 2015 C C . LEU B 1 93 ? -14.172 19.625 20.312 1 90.12 93 LEU B C 1
ATOM 2017 O O . LEU B 1 93 ? -14.586 19.125 19.266 1 90.12 93 LEU B O 1
ATOM 2021 N N . ALA B 1 94 ? -14.984 19.844 21.422 1 81.94 94 ALA B N 1
ATOM 2022 C CA . ALA B 1 94 ? -16.438 19.781 21.297 1 81.94 94 ALA B CA 1
ATOM 2023 C C . ALA B 1 94 ? -16.953 20.891 20.391 1 81.94 94 ALA B C 1
ATOM 2025 O O . ALA B 1 94 ? -16.406 22 20.391 1 81.94 94 ALA B O 1
ATOM 2026 N N . ASP B 1 95 ? -17.703 20.531 19.344 1 66.5 95 ASP B N 1
ATOM 2027 C CA . ASP B 1 95 ? -18.266 21.531 18.438 1 66.5 95 ASP B CA 1
ATOM 2028 C C . ASP B 1 95 ? -19.312 22.406 19.156 1 66.5 95 ASP B C 1
ATOM 2030 O O . ASP B 1 95 ? -20.281 21.891 19.703 1 66.5 95 ASP B O 1
ATOM 2034 N N . THR B 1 96 ? -18.984 23.578 19.469 1 61.22 96 THR B N 1
ATOM 2035 C CA . THR B 1 96 ? -19.875 24.5 20.156 1 61.22 96 THR B CA 1
ATOM 2036 C C . THR B 1 96 ? -21.203 24.625 19.422 1 61.22 96 THR B C 1
ATOM 2038 O O . THR B 1 96 ? -22.25 24.844 20.031 1 61.22 96 THR B O 1
ATOM 2041 N N . ALA B 1 97 ? -21.125 24.719 18.156 1 59.5 97 ALA B N 1
ATOM 2042 C CA . ALA B 1 97 ? -22.344 24.938 17.375 1 59.5 97 ALA B CA 1
ATOM 2043 C C . ALA B 1 97 ? -23.219 23.703 17.359 1 59.5 97 ALA B C 1
ATOM 2045 O O . ALA B 1 97 ? -24.453 23.797 17.281 1 59.5 97 ALA B O 1
ATOM 2046 N N . ASP B 1 98 ? -22.578 22.609 17.219 1 59.22 98 ASP B N 1
ATOM 2047 C CA . ASP B 1 98 ? -23.312 21.344 17.328 1 59.22 98 ASP B CA 1
ATOM 2048 C C . ASP B 1 98 ? -22.766 20.5 18.469 1 59.22 98 ASP B C 1
ATOM 2050 O O . ASP B 1 98 ? -21.812 19.719 18.281 1 59.22 98 ASP B O 1
ATOM 2054 N N . GLY B 1 99 ? -23.094 20.953 19.672 1 57.72 99 GLY B N 1
ATOM 2055 C CA . GLY B 1 99 ? -22.641 20.359 20.922 1 57.72 99 GLY B CA 1
ATOM 2056 C C . GLY B 1 99 ? -22.297 18.891 20.797 1 57.72 99 GLY B C 1
ATOM 2057 O O . GLY B 1 99 ? -21.453 18.375 21.547 1 57.72 99 GLY B O 1
ATOM 2058 N N . ARG B 1 100 ? -22.844 18.266 19.797 1 64.56 100 ARG B N 1
ATOM 2059 C CA . ARG B 1 100 ? -22.734 16.812 19.734 1 64.56 100 ARG B CA 1
ATOM 2060 C C . ARG B 1 100 ? -21.609 16.391 18.812 1 64.56 100 ARG B C 1
ATOM 2062 O O . ARG B 1 100 ? -21.141 15.242 18.875 1 64.56 100 ARG B O 1
ATOM 2069 N N . LYS B 1 101 ? -21.016 17.359 18 1 79.62 101 LYS B N 1
ATOM 2070 C CA . LYS B 1 101 ? -19.969 16.859 17.094 1 79.62 101 LYS B CA 1
ATOM 2071 C C . LYS B 1 101 ? -18.578 17.234 17.594 1 79.62 101 LYS B C 1
ATOM 2073 O O . LYS B 1 101 ? -18.375 18.344 18.109 1 79.62 101 LYS B O 1
ATOM 2078 N N . LYS B 1 102 ? -17.703 16.312 17.656 1 91 102 LYS B N 1
ATOM 2079 C CA . LYS B 1 102 ? -16.297 16.516 17.984 1 91 102 LYS B CA 1
ATOM 2080 C C . LYS B 1 102 ? -15.469 16.797 16.719 1 91 102 LYS B C 1
ATOM 2082 O O . LYS B 1 102 ? -15.711 16.188 15.672 1 91 102 LYS B O 1
ATOM 2087 N N . ARG B 1 103 ? -14.688 17.812 16.797 1 94.75 103 ARG B N 1
ATOM 2088 C CA . ARG B 1 103 ? -13.797 18.141 15.695 1 94.75 103 ARG B CA 1
ATOM 2089 C C . ARG B 1 103 ? -12.336 17.953 16.094 1 94.75 103 ARG B C 1
ATOM 2091 O O . ARG B 1 103 ? -11.961 18.266 17.219 1 94.75 103 ARG B O 1
ATOM 2098 N N . VAL B 1 104 ? -11.539 17.562 15.109 1 97.25 104 VAL B N 1
ATOM 2099 C CA . VAL B 1 104 ? -10.133 17.25 15.367 1 97.25 104 VAL B CA 1
ATOM 2100 C C . VAL B 1 104 ? -9.242 18.328 14.75 1 97.25 104 VAL B C 1
ATOM 2102 O O . VAL B 1 104 ? -9.375 18.656 13.57 1 97.25 104 VAL B O 1
ATOM 2105 N N . LYS B 1 105 ? -8.383 18.859 15.57 1 97.5 105 LYS B N 1
ATOM 2106 C CA . LYS B 1 105 ? -7.469 19.906 15.109 1 97.5 105 LYS B CA 1
ATOM 2107 C C . LYS B 1 105 ? -6.016 19.516 15.383 1 97.5 105 LYS B C 1
ATOM 2109 O O . LYS B 1 105 ? -5.707 18.953 16.438 1 97.5 105 LYS B O 1
ATOM 2114 N N . ILE B 1 106 ? -5.16 19.844 14.406 1 98.06 106 ILE B N 1
ATOM 2115 C CA . ILE B 1 106 ? -3.729 19.641 14.609 1 98.06 106 ILE B CA 1
ATOM 2116 C C . ILE B 1 106 ? -3.188 20.703 15.562 1 98.06 106 ILE B C 1
ATOM 2118 O O . ILE B 1 106 ? -3.613 21.859 15.523 1 98.06 106 ILE B O 1
ATOM 2122 N N . THR B 1 107 ? -2.268 20.359 16.469 1 98.38 107 THR B N 1
ATOM 2123 C CA . THR B 1 107 ? -1.642 21.297 17.391 1 98.38 107 THR B CA 1
ATOM 2124 C C . THR B 1 107 ? -0.301 21.781 16.844 1 98.38 107 THR B C 1
ATOM 2126 O O . THR B 1 107 ? 0.16 21.312 15.805 1 98.38 107 THR B O 1
ATOM 2129 N N . ARG B 1 108 ? 0.286 22.75 17.562 1 98 108 ARG B N 1
ATOM 2130 C CA . ARG B 1 108 ? 1.636 23.203 17.219 1 98 108 ARG B CA 1
ATOM 2131 C C . ARG B 1 108 ? 2.629 22.047 17.328 1 98 108 ARG B C 1
ATOM 2133 O O . ARG B 1 108 ? 3.516 21.906 16.484 1 98 108 ARG B O 1
ATOM 2140 N N . ALA B 1 109 ? 2.455 21.234 18.328 1 98.12 109 ALA B N 1
ATOM 2141 C CA . ALA B 1 109 ? 3.314 20.062 18.5 1 98.12 109 ALA B CA 1
ATOM 2142 C C . ALA B 1 109 ? 3.15 19.094 17.344 1 98.12 109 ALA B C 1
ATOM 2144 O O . ALA B 1 109 ? 4.125 18.484 16.891 1 98.12 109 ALA B O 1
ATOM 2145 N N . GLY B 1 110 ? 1.896 18.906 16.891 1 98.19 110 GLY B N 1
ATOM 2146 C CA . GLY B 1 110 ? 1.63 18.062 15.734 1 98.19 110 GLY B CA 1
ATOM 2147 C C . GLY B 1 110 ? 2.305 18.547 14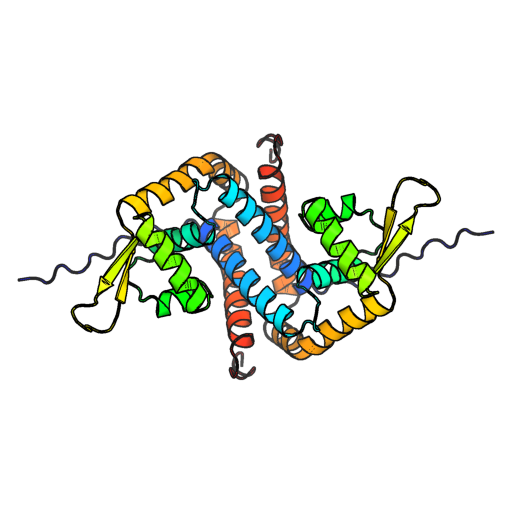.469 1 98.19 110 GLY B C 1
ATOM 2148 O O . GLY B 1 110 ? 2.863 17.75 13.711 1 98.19 110 GLY B O 1
ATOM 2149 N N . ILE B 1 111 ? 2.285 19.797 14.281 1 97.38 111 ILE B N 1
ATOM 2150 C CA . ILE B 1 111 ? 2.934 20.422 13.133 1 97.38 111 ILE B CA 1
ATOM 2151 C C . ILE B 1 111 ? 4.445 20.219 13.219 1 97.38 111 ILE B C 1
ATOM 2153 O O . ILE B 1 111 ? 5.082 19.828 12.242 1 97.38 111 ILE B O 1
ATOM 2157 N N . GLU B 1 112 ? 4.988 20.453 14.391 1 97.56 112 GLU B N 1
ATOM 2158 C CA . GLU B 1 112 ? 6.43 20.359 14.594 1 97.56 112 GLU B CA 1
ATOM 2159 C C . GLU B 1 112 ? 6.941 18.938 14.359 1 97.56 112 GLU B C 1
ATOM 2161 O O . GLU B 1 112 ? 7.965 18.75 13.695 1 97.56 112 GLU B O 1
ATOM 2166 N N . VAL B 1 113 ? 6.246 18 14.891 1 97.44 113 VAL B N 1
ATOM 2167 C CA . VAL B 1 113 ? 6.707 16.625 14.742 1 97.44 113 VAL B CA 1
ATOM 2168 C C . VAL B 1 113 ? 6.59 16.188 13.281 1 97.44 113 VAL B C 1
ATOM 2170 O O . VAL B 1 113 ? 7.457 15.477 12.766 1 97.44 113 VAL B O 1
ATOM 2173 N N . SER B 1 114 ? 5.531 16.547 12.641 1 95.94 114 SER B N 1
ATOM 2174 C CA . SER B 1 114 ? 5.363 16.234 11.219 1 95.94 114 SER B CA 1
ATOM 2175 C C . SER B 1 114 ? 6.48 16.844 10.383 1 95.94 114 SER B C 1
ATOM 2177 O O . SER B 1 114 ? 7.09 16.156 9.555 1 95.94 114 SER B O 1
ATOM 2179 N N . ASN B 1 115 ? 6.777 18.078 10.625 1 95.31 115 ASN B N 1
ATOM 2180 C CA . ASN B 1 115 ? 7.863 18.766 9.93 1 95.31 115 ASN B CA 1
ATOM 2181 C C . ASN B 1 115 ? 9.211 18.109 10.227 1 95.31 115 ASN B C 1
ATOM 2183 O O . ASN B 1 115 ? 10.086 18.062 9.359 1 95.31 115 ASN B O 1
ATOM 2187 N N . GLY B 1 116 ? 9.367 17.719 11.469 1 96.19 116 GLY B N 1
ATOM 2188 C CA . GLY B 1 116 ? 10.586 17.031 11.852 1 96.19 116 GLY B CA 1
ATOM 2189 C C . GLY B 1 116 ? 10.828 15.758 11.047 1 96.19 116 GLY B C 1
ATOM 2190 O O . GLY B 1 116 ? 11.938 15.523 10.57 1 96.19 116 GLY B O 1
ATOM 2191 N N . VAL B 1 117 ? 9.812 15.008 10.852 1 95.56 117 VAL B N 1
ATOM 2192 C CA . VAL B 1 117 ? 9.922 13.781 10.07 1 95.56 117 VAL B CA 1
ATOM 2193 C C . VAL B 1 117 ? 10.281 14.117 8.625 1 95.56 117 VAL B C 1
ATOM 2195 O O . VAL B 1 117 ? 11.164 13.484 8.031 1 95.56 117 VAL B O 1
ATOM 2198 N N . MET B 1 118 ? 9.641 15.102 8.078 1 92.88 118 MET B N 1
ATOM 2199 C CA . MET B 1 118 ? 9.906 15.508 6.699 1 92.88 118 MET B CA 1
ATOM 2200 C C . MET B 1 118 ? 11.328 16.016 6.543 1 92.88 118 MET B C 1
ATOM 2202 O O . MET B 1 118 ? 11.984 15.758 5.531 1 92.88 118 MET B O 1
ATOM 2206 N N . ARG B 1 119 ? 11.797 16.719 7.5 1 94.44 119 ARG B N 1
ATOM 2207 C CA . ARG B 1 119 ? 13.172 17.219 7.48 1 94.44 119 ARG B CA 1
ATOM 2208 C C . ARG B 1 119 ? 14.164 16.062 7.52 1 94.44 119 ARG B C 1
ATOM 2210 O O . ARG B 1 119 ? 15.18 16.078 6.816 1 94.44 119 ARG B O 1
ATOM 2217 N N . ASP B 1 120 ? 13.852 15.109 8.336 1 93.88 120 ASP B N 1
ATOM 2218 C CA . ASP B 1 120 ? 14.719 13.945 8.438 1 93.88 120 ASP B CA 1
ATOM 2219 C C . ASP B 1 120 ? 14.781 13.18 7.117 1 93.88 120 ASP B C 1
ATOM 2221 O O . ASP B 1 120 ? 15.773 12.516 6.82 1 93.88 120 ASP B O 1
ATOM 2225 N N . MET B 1 121 ? 13.75 13.336 6.352 1 92.12 121 MET B N 1
ATOM 2226 C CA . MET B 1 121 ? 13.672 12.602 5.094 1 92.12 121 MET B CA 1
ATOM 2227 C C . MET B 1 121 ? 14.078 13.484 3.92 1 92.12 121 MET B C 1
ATOM 2229 O O . MET B 1 121 ? 13.883 13.109 2.762 1 92.12 121 MET B O 1
ATOM 2233 N N . LYS B 1 122 ? 14.609 14.594 4.141 1 91.5 122 LYS B N 1
ATOM 2234 C CA . LYS B 1 122 ? 14.906 15.594 3.119 1 91.5 122 LYS B CA 1
ATOM 2235 C C . LYS B 1 122 ? 15.836 15.023 2.053 1 91.5 122 LYS B C 1
ATOM 2237 O O . LYS B 1 122 ? 15.633 15.25 0.858 1 91.5 122 LYS B O 1
ATOM 2242 N N . THR B 1 123 ? 16.844 14.32 2.432 1 90.12 123 THR B N 1
ATOM 2243 C CA . THR B 1 123 ? 17.797 13.766 1.484 1 90.12 123 THR B CA 1
ATOM 2244 C C . THR B 1 123 ? 17.109 12.812 0.517 1 90.12 123 THR B C 1
ATOM 2246 O O . THR B 1 123 ? 17.422 12.789 -0.676 1 90.12 123 THR B O 1
ATOM 2249 N N . LYS B 1 124 ? 16.188 12.039 1.031 1 90.38 124 LYS B N 1
ATOM 2250 C CA . LYS B 1 124 ? 15.453 11.109 0.185 1 90.38 124 LYS B CA 1
ATOM 2251 C C . LYS B 1 124 ? 14.531 11.852 -0.778 1 90.38 124 LYS B C 1
ATOM 2253 O O . LYS B 1 124 ? 14.43 11.492 -1.952 1 90.38 124 LYS B O 1
ATOM 2258 N N . THR B 1 125 ? 13.875 12.883 -0.275 1 89.81 125 THR B N 1
ATOM 2259 C CA . THR B 1 125 ? 12.984 13.664 -1.122 1 89.81 125 THR B CA 1
ATOM 2260 C C . THR B 1 125 ? 13.773 14.43 -2.18 1 89.81 125 THR B C 1
ATOM 2262 O O . THR B 1 125 ? 13.32 14.57 -3.316 1 89.81 125 THR B O 1
ATOM 2265 N N . GLU B 1 126 ? 14.938 14.883 -1.834 1 91 126 GLU B N 1
ATOM 2266 C CA . GLU B 1 126 ? 15.805 15.555 -2.795 1 91 126 GLU B CA 1
ATOM 2267 C C . GLU B 1 126 ? 16.297 14.594 -3.867 1 91 126 GLU B C 1
ATOM 2269 O O . GLU B 1 126 ? 16.328 14.938 -5.051 1 91 126 GLU B O 1
ATOM 2274 N N . ALA B 1 127 ? 16.641 13.398 -3.449 1 91.5 127 ALA B N 1
ATOM 2275 C CA . ALA B 1 127 ? 17.047 12.375 -4.41 1 91.5 127 ALA B CA 1
ATOM 2276 C C . ALA B 1 127 ? 15.914 12.055 -5.383 1 91.5 127 ALA B C 1
ATOM 2278 O O . ALA B 1 127 ? 16.156 11.867 -6.578 1 91.5 127 ALA B O 1
ATOM 2279 N N . LEU B 1 128 ? 14.742 12.016 -4.867 1 91.75 128 LEU B N 1
ATOM 2280 C CA . LEU B 1 128 ? 13.562 11.789 -5.691 1 91.75 128 LEU B CA 1
ATOM 2281 C C . LEU B 1 128 ? 13.414 12.883 -6.746 1 91.75 128 LEU B C 1
ATOM 2283 O O . LEU B 1 128 ? 13.172 12.594 -7.918 1 91.75 128 LEU B O 1
ATOM 2287 N N . ARG B 1 129 ? 13.609 14.062 -6.34 1 89 129 ARG B N 1
ATOM 2288 C CA . ARG B 1 129 ? 13.453 15.219 -7.223 1 89 129 ARG B CA 1
ATOM 2289 C C . ARG B 1 129 ? 14.57 15.266 -8.258 1 89 129 ARG B C 1
ATOM 2291 O O . ARG B 1 129 ? 14.414 15.867 -9.32 1 89 129 ARG B O 1
ATOM 2298 N N . ASP B 1 130 ? 15.68 14.672 -7.977 1 90.44 130 ASP B N 1
ATOM 2299 C CA . ASP B 1 130 ? 16.797 14.586 -8.922 1 90.44 130 ASP B CA 1
ATOM 2300 C C . ASP B 1 130 ? 16.531 13.531 -9.992 1 90.44 130 ASP B C 1
ATOM 2302 O O . ASP B 1 130 ? 17 13.656 -11.117 1 90.44 130 ASP B O 1
ATOM 2306 N N . GLY B 1 131 ? 15.773 12.547 -9.617 1 91.38 131 GLY B N 1
ATOM 2307 C CA . GLY B 1 131 ? 15.562 11.414 -10.5 1 91.38 131 GLY B CA 1
ATOM 2308 C C . GLY B 1 131 ? 14.289 11.523 -11.312 1 91.38 131 GLY B C 1
ATOM 2309 O O . GLY B 1 131 ? 14.141 10.844 -12.336 1 91.38 131 GLY B O 1
ATOM 2310 N N . PHE B 1 132 ? 13.344 12.352 -10.789 1 95.62 132 PHE B N 1
ATOM 2311 C CA . PHE B 1 132 ? 12.062 12.508 -11.461 1 95.62 132 PHE B CA 1
ATOM 2312 C C . PHE B 1 132 ? 11.68 13.984 -11.57 1 95.62 132 PHE B C 1
ATOM 2314 O O . PHE B 1 132 ? 11.93 14.766 -10.648 1 95.62 132 PHE B O 1
ATOM 2321 N N . THR B 1 133 ? 11.055 14.375 -12.641 1 95.19 133 THR B N 1
ATOM 2322 C CA . THR B 1 133 ? 10.547 15.734 -12.797 1 95.19 133 THR B CA 1
ATOM 2323 C C . THR B 1 133 ? 9.117 15.844 -12.266 1 95.19 133 THR B C 1
ATOM 2325 O O . THR B 1 133 ? 8.398 14.844 -12.203 1 95.19 133 THR B O 1
ATOM 2328 N N . ASP B 1 134 ? 8.734 17.016 -11.922 1 94.31 134 ASP B N 1
ATOM 2329 C CA . ASP B 1 134 ? 7.352 17.266 -11.523 1 94.31 134 ASP B CA 1
ATOM 2330 C C . ASP B 1 134 ? 6.379 16.859 -12.625 1 94.31 134 ASP B C 1
ATOM 2332 O O . ASP B 1 134 ? 5.281 16.375 -12.344 1 94.31 134 ASP B O 1
ATOM 2336 N N . GLU B 1 135 ? 6.82 17.031 -13.836 1 95.88 135 GLU B N 1
ATOM 2337 C CA . GLU B 1 135 ? 5.973 16.703 -14.977 1 95.88 135 GLU B CA 1
ATOM 2338 C C . GLU B 1 135 ? 5.691 15.211 -15.062 1 95.88 135 GLU B C 1
ATOM 2340 O O . GLU B 1 135 ? 4.586 14.805 -15.414 1 95.88 135 GLU B O 1
ATOM 2345 N N . GLU B 1 136 ? 6.648 14.406 -14.75 1 96.56 136 GLU B N 1
ATOM 2346 C CA . GLU B 1 136 ? 6.457 12.961 -14.75 1 96.56 136 GLU B CA 1
ATOM 2347 C C . GLU B 1 136 ? 5.406 12.547 -13.719 1 96.56 136 GLU B C 1
ATOM 2349 O O . GLU B 1 136 ? 4.539 11.719 -14.008 1 96.56 136 GLU B O 1
ATOM 2354 N N . PHE B 1 137 ? 5.465 13.172 -12.617 1 96.56 137 PHE B N 1
ATOM 2355 C CA . PHE B 1 137 ? 4.484 12.883 -11.578 1 96.56 137 PHE B CA 1
ATOM 2356 C C . PHE B 1 137 ? 3.102 13.375 -11.984 1 96.56 137 PHE B C 1
ATOM 2358 O O . PHE B 1 137 ? 2.109 12.656 -11.836 1 96.56 137 PHE B O 1
ATOM 2365 N N . ARG B 1 138 ? 3.047 14.547 -12.484 1 96.38 138 ARG B N 1
ATOM 2366 C CA . ARG B 1 138 ? 1.773 15.125 -12.898 1 96.38 138 ARG B CA 1
ATOM 2367 C C . ARG B 1 138 ? 1.13 14.289 -14 1 96.38 138 ARG B C 1
ATOM 2369 O O . ARG B 1 138 ? -0.093 14.133 -14.039 1 96.38 138 ARG B O 1
ATOM 2376 N N . ALA B 1 139 ? 1.956 13.719 -14.828 1 96.62 139 ALA B N 1
ATOM 2377 C CA . ALA B 1 139 ? 1.462 12.922 -15.953 1 96.62 139 ALA B CA 1
ATOM 2378 C C . ALA B 1 139 ? 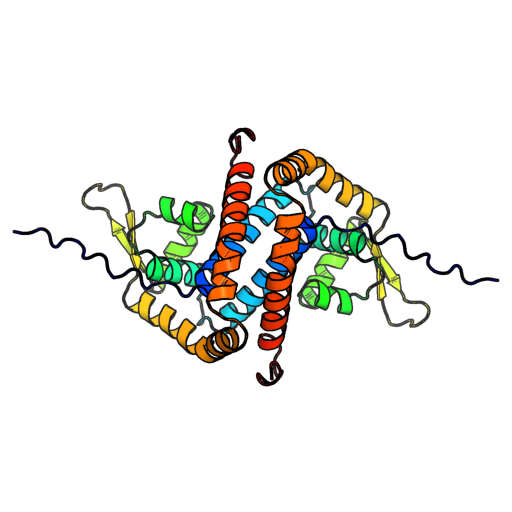0.818 11.625 -15.469 1 96.62 139 ALA B C 1
ATOM 2380 O O . ALA B 1 139 ? -0.096 11.102 -16.109 1 96.62 139 ALA B O 1
ATOM 2381 N N . ALA B 1 140 ? 1.237 11.148 -14.359 1 97.5 140 ALA B N 1
ATOM 2382 C CA . ALA B 1 140 ? 0.736 9.875 -13.844 1 97.5 140 ALA B CA 1
ATOM 2383 C C . ALA B 1 140 ? -0.527 10.078 -13.008 1 97.5 140 ALA B C 1
ATOM 2385 O O . ALA B 1 140 ? -1.281 9.133 -12.773 1 97.5 140 ALA B O 1
ATOM 2386 N N . THR B 1 141 ? -0.756 11.266 -12.555 1 97.12 141 THR B N 1
ATOM 2387 C CA . THR B 1 141 ? -1.756 11.57 -11.539 1 97.12 141 THR B CA 1
ATOM 2388 C C . THR B 1 141 ? -3.162 11.297 -12.062 1 97.12 141 THR B C 1
ATOM 2390 O O . THR B 1 141 ? -3.965 10.648 -11.383 1 97.12 141 THR B O 1
ATOM 2393 N N . PRO B 1 142 ? -3.496 11.68 -13.344 1 97.31 142 PRO B N 1
ATOM 2394 C CA . PRO B 1 142 ? -4.871 11.461 -13.797 1 97.31 142 PRO B CA 1
ATOM 2395 C C . PRO B 1 142 ? -5.25 9.984 -13.844 1 97.31 142 PRO B C 1
ATOM 2397 O O . PRO B 1 142 ? -6.352 9.609 -13.438 1 97.31 142 PRO B O 1
ATOM 2400 N N . PHE B 1 143 ? -4.379 9.203 -14.344 1 98 143 PHE B N 1
ATOM 2401 C CA . PHE B 1 143 ? -4.625 7.77 -14.422 1 98 143 PHE B CA 1
ATOM 2402 C C . PHE B 1 143 ? -4.797 7.172 -13.031 1 98 143 PHE B C 1
ATOM 2404 O O . PHE B 1 143 ? -5.738 6.414 -12.789 1 98 143 PHE B O 1
ATOM 2411 N N . LEU B 1 144 ? -3.934 7.527 -12.086 1 98.12 144 LEU B N 1
ATOM 2412 C CA . LEU B 1 144 ? -3.973 6.996 -10.727 1 98.12 144 LEU B CA 1
ATOM 2413 C C . LEU B 1 144 ? -5.238 7.449 -10 1 98.12 144 LEU B C 1
ATOM 2415 O O . LEU B 1 144 ? -5.852 6.668 -9.273 1 98.12 144 LEU B O 1
ATOM 2419 N N . LYS B 1 145 ? -5.586 8.672 -10.242 1 97.5 145 LYS B N 1
ATOM 2420 C CA . LYS B 1 145 ? -6.816 9.188 -9.648 1 97.5 145 LYS B CA 1
ATOM 2421 C C . LYS B 1 145 ? -8.031 8.43 -10.164 1 97.5 145 LYS B C 1
ATOM 2423 O O . LYS B 1 145 ? -8.914 8.062 -9.383 1 97.5 145 LYS B O 1
ATOM 2428 N N . ALA B 1 146 ? -8.094 8.195 -11.445 1 97.19 146 ALA B N 1
ATOM 2429 C CA . ALA B 1 146 ? -9.203 7.445 -12.039 1 97.19 146 ALA B CA 1
ATOM 2430 C C . ALA B 1 146 ? -9.273 6.031 -11.461 1 97.19 146 ALA B C 1
ATOM 2432 O O . ALA B 1 146 ? -10.359 5.527 -11.164 1 97.19 146 ALA B O 1
ATOM 2433 N N . LEU B 1 147 ? -8.141 5.414 -11.344 1 96.94 147 LEU B N 1
ATOM 2434 C CA . LEU B 1 147 ? -8.07 4.062 -10.797 1 96.94 147 LEU B CA 1
ATOM 2435 C C . LEU B 1 147 ? -8.562 4.035 -9.352 1 96.94 147 LEU B C 1
ATOM 2437 O O . LEU B 1 147 ? -9.328 3.146 -8.969 1 96.94 147 LEU B O 1
ATOM 2441 N N . ARG B 1 148 ? -8.109 4.984 -8.555 1 96.25 148 ARG B N 1
ATOM 2442 C CA . ARG B 1 148 ? -8.539 5.086 -7.164 1 96.25 148 ARG B CA 1
ATOM 2443 C C . ARG B 1 148 ? -10.055 5.238 -7.066 1 96.25 148 ARG B C 1
ATOM 2445 O O . ARG B 1 148 ? -10.703 4.559 -6.266 1 96.25 148 ARG B O 1
ATOM 2452 N N . VAL B 1 149 ? -10.602 6.113 -7.867 1 94.69 149 VAL B N 1
ATOM 2453 C CA . VAL B 1 149 ? -12.039 6.359 -7.859 1 94.69 149 VAL B CA 1
ATOM 2454 C C . VAL B 1 149 ? -12.789 5.082 -8.242 1 94.69 149 VAL B C 1
ATOM 2456 O O . VAL B 1 149 ? -13.758 4.703 -7.586 1 94.69 149 VAL B O 1
ATOM 2459 N N . PHE B 1 150 ? -12.367 4.418 -9.273 1 94.38 150 PHE B N 1
ATOM 2460 C CA . PHE B 1 150 ? -12.977 3.168 -9.719 1 94.38 150 PHE B CA 1
ATOM 2461 C C . PHE B 1 150 ? -12.992 2.145 -8.586 1 94.38 150 PHE B C 1
ATOM 2463 O O . PHE B 1 150 ? -14.031 1.552 -8.297 1 94.38 150 PHE B O 1
ATOM 2470 N N . LEU B 1 151 ? -11.836 1.951 -7.934 1 93.75 151 LEU B N 1
ATOM 2471 C CA . LEU B 1 151 ? -11.711 0.935 -6.895 1 93.75 151 LEU B CA 1
ATOM 2472 C C . LEU B 1 151 ? -12.562 1.29 -5.68 1 93.75 151 LEU B C 1
ATOM 2474 O O . LEU B 1 151 ? -13.141 0.407 -5.043 1 93.75 151 LEU B O 1
ATOM 2478 N N . SER B 1 152 ? -12.594 2.555 -5.332 1 91.5 152 SER B N 1
ATOM 2479 C CA . SER B 1 152 ? -13.414 2.994 -4.211 1 91.5 152 SER B CA 1
ATOM 2480 C C . SER B 1 152 ? -14.891 2.699 -4.461 1 91.5 152 SER B C 1
ATOM 2482 O O . SER B 1 152 ? -15.625 2.359 -3.535 1 91.5 152 SER B O 1
ATOM 2484 N N . GLU B 1 153 ? -15.328 2.764 -5.668 1 88.25 153 GLU B N 1
ATOM 2485 C CA . GLU B 1 153 ? -16.734 2.572 -6.027 1 88.25 153 GLU B CA 1
ATOM 2486 C C . GLU B 1 153 ? -17.094 1.091 -6.047 1 88.25 153 GLU B C 1
ATOM 2488 O O . GLU B 1 153 ? -18.203 0.716 -5.668 1 88.25 153 GLU B O 1
ATOM 2493 N N . ILE B 1 154 ? -16.203 0.309 -6.465 1 81.12 154 ILE B N 1
ATOM 2494 C CA . ILE B 1 154 ? -16.547 -1.107 -6.574 1 81.12 154 ILE B CA 1
ATOM 2495 C C . ILE B 1 154 ? -16.453 -1.763 -5.195 1 81.12 154 ILE B C 1
ATOM 2497 O O . ILE B 1 154 ? -17 -2.854 -4.988 1 81.12 154 ILE B O 1
ATOM 2501 N N . SER B 1 155 ? -15.641 -1.187 -4.305 1 76.94 155 SER B N 1
ATOM 2502 C CA . SER B 1 155 ? -15.5 -1.719 -2.955 1 76.94 155 SER B CA 1
ATOM 2503 C C . SER B 1 155 ? -16.719 -1.385 -2.096 1 76.94 155 SER B C 1
ATOM 2505 O O . SER B 1 155 ? -16.953 -2.033 -1.076 1 76.94 155 SER B O 1
ATOM 2507 N N . GLU B 1 156 ? -17.406 -0.273 -2.363 1 66.75 156 GLU B N 1
ATOM 2508 C CA . GLU B 1 156 ? -18.594 0.118 -1.609 1 66.75 156 GLU B CA 1
ATOM 2509 C C . GLU B 1 156 ? -19.766 -0.822 -1.893 1 66.75 156 GLU B C 1
ATOM 2511 O O . GLU B 1 156 ? -20 -1.206 -3.041 1 66.75 156 GLU B O 1
ATOM 2516 N N . PRO B 1 157 ? -20.25 -1.421 -0.845 1 55.16 157 PRO B N 1
ATOM 2517 C CA . PRO B 1 157 ? -21.469 -2.227 -0.988 1 55.16 157 PRO B CA 1
ATOM 2518 C C . PRO B 1 157 ? -22.609 -1.469 -1.677 1 55.16 157 PRO B C 1
ATOM 2520 O O . PRO B 1 157 ? -22.844 -0.298 -1.371 1 55.16 157 PRO B O 1
ATOM 2523 N N . GLY B 1 158 ? -23.203 -1.833 -2.986 1 51.75 158 GLY B N 1
ATOM 2524 C CA . GLY B 1 158 ? -24.406 -1.27 -3.59 1 51.75 158 GLY B CA 1
ATOM 2525 C C . GLY B 1 158 ? -24.109 -0.371 -4.773 1 51.75 158 GLY B C 1
ATOM 2526 O O . GLY B 1 158 ? -25.016 0.233 -5.348 1 51.75 158 GLY B O 1
ATOM 2527 N N . ALA B 1 159 ? -23.047 0.152 -4.895 1 49.19 159 ALA B N 1
ATOM 2528 C CA . ALA B 1 159 ? -22.906 1.039 -6.047 1 49.19 159 ALA B CA 1
ATOM 2529 C C . ALA B 1 159 ? -23.094 0.273 -7.355 1 49.19 159 ALA B C 1
ATOM 2531 O O . ALA B 1 159 ? -22.453 -0.762 -7.57 1 49.19 159 ALA B O 1
ATOM 2532 N N . PRO B 1 160 ? -24.156 0.505 -8.094 1 43.66 160 PRO B N 1
ATOM 2533 C CA . PRO B 1 160 ? -24.328 -0.183 -9.375 1 43.66 160 PRO B CA 1
ATOM 2534 C C . PRO B 1 160 ? -23.125 -0.051 -10.297 1 43.66 160 PRO B C 1
ATOM 2536 O O . PRO B 1 160 ? -22.406 0.949 -10.234 1 43.66 160 PRO B O 1
ATOM 2539 N N . ALA B 1 161 ? -22.5 -1.184 -10.844 1 40.31 161 ALA B N 1
ATOM 2540 C CA . ALA B 1 161 ? -21.484 -1.229 -11.906 1 40.31 161 ALA B CA 1
ATOM 2541 C C . ALA B 1 161 ? -21.797 -0.202 -12.992 1 40.31 161 ALA B C 1
ATOM 2543 O O . ALA B 1 161 ? -21 -0.009 -13.914 1 40.31 161 ALA B O 1
ATOM 2544 N N . ASN B 1 162 ? -22.891 0.252 -13.117 1 38.22 162 ASN B N 1
ATOM 2545 C CA . ASN B 1 162 ? -23.422 0.988 -14.258 1 38.22 162 ASN B CA 1
ATOM 2546 C C . ASN B 1 162 ? -22.781 2.371 -14.375 1 38.22 162 ASN B C 1
ATOM 2548 O O . ASN B 1 162 ? -23.234 3.197 -15.172 1 38.22 162 ASN B O 1
ATOM 2552 N N . ALA B 1 163 ? -22.203 2.811 -13.367 1 36.41 163 ALA B N 1
ATOM 2553 C CA . ALA B 1 163 ? -22.047 4.258 -13.438 1 36.41 163 ALA B CA 1
ATOM 2554 C C . ALA B 1 163 ? -21.078 4.648 -14.555 1 36.41 163 ALA B C 1
ATOM 2556 O O . ALA B 1 163 ? -20.766 5.828 -14.734 1 36.41 163 ALA B O 1
ATOM 2557 N N . PHE B 1 164 ? -20.047 3.949 -15 1 27.5 164 PHE B N 1
ATOM 2558 C CA . PHE B 1 164 ? -19.203 4.453 -16.078 1 27.5 164 PHE B CA 1
ATOM 2559 C C . PHE B 1 164 ? -19.938 4.434 -17.406 1 27.5 164 PHE B C 1
ATOM 2561 O O . PHE B 1 164 ? -19.766 3.516 -18.219 1 27.5 164 PHE B O 1
ATOM 2568 N N . ARG B 1 165 ? -21.172 4.371 -17.438 1 25.36 165 ARG B N 1
ATOM 2569 C CA . ARG B 1 165 ? -21.781 4.68 -18.719 1 25.36 165 ARG B CA 1
ATOM 2570 C C . ARG B 1 165 ? -21.609 6.152 -19.078 1 25.36 165 ARG B C 1
ATOM 2572 O O . ARG B 1 165 ? -21.75 7.023 -18.219 1 25.36 165 ARG B O 1
#

Foldseek 3Di:
DPPPPPPPPPPPPDDPVRVVVVVVVVVVVVVLVLLQVLAPPPDHPLLLVLLVCCVVPNFWDFLVVVCVVSVHDSVVSVVSQVSCVVVVQKDWDQDPVNNPTITIHGDPVVNVSSVSSCVVCVVVVVVVCVVDPPVVVVVCVVVVVVVVVLVVQVPDDDRPPPPVD/DPPPPPPPPPPPPDDPVRVVVVVVVVVVVVVLVLLQVLAPPPDHPLLLVLLVCCVVPNFWDFLVVVCVVSVHDSVVSVVSQVSCVVVVQKDWDQDPVNNPTITIHGDPVVNVSSVSSCVVCVVVVVVVCVVDPPVVVVVCVVVVVVVVVVVVQVPDDDRPPPPVD

InterPro domains:
  IPR000835 MarR-type HTH domain [PF12802] (42-100)
  IPR000835 MarR-type HTH domain [PR00598] (61-77)
  IPR000835 MarR-type HTH domain [PR00598] (78-93)
  IPR000835 MarR-type HTH domain [PR00598] (97-113)
  IPR000835 MarR-type HTH domain [PR00598] (127-147)
  IPR000835 MarR-type HTH domain [PS50995] (17-149)
  IPR000835 MarR-type HTH domain [SM00347] (36-137)
  IPR036388 Winged helix-like DNA-binding domain superfamily [G3DSA:1.10.10.10] (19-153)
  IPR036390 Winged helix DNA-binding domain superfamily [SSF46785] (20-154)
  IPR039422 Transcription regulators MarR/SlyA-like [PTHR33164] (34-147)

Organism: NCBI:txid2803784

Radius of gyration: 22.66 Å; Cα contacts (8 Å, |Δi|>4): 318; chains: 2; bounding box: 50×82×48 Å